Protein AF-A0A1I7KCD4-F1 (afdb_monomer_lite)

Foldseek 3Di:
DDWFWKW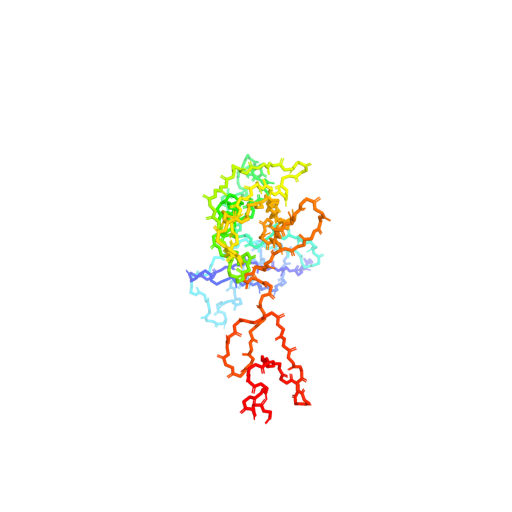WWKAAPVRHIDTDIDIDPDWVRVVVRVCVVCVVVVNNHRIDTDTIGTPPPDDDDLPPDDDDPVCVVDVVSVVVPPPCQLVVPVLVVVLVVQVVQFDQDPQKDFDDKADWDADPVRQKIKIKTWIFGDDPDPDDTDIFIWIWMWGADPPNRHTPAIWTAGPVRDTGTGTLVCFDQAPPPRDTHNAWDQDPVRGTHDPVCVVVVND

Structure (mmCIF, N/CA/C/O backbone):
data_AF-A0A1I7KCD4-F1
#
_entry.id   AF-A0A1I7KCD4-F1
#
loop_
_atom_site.group_PDB
_atom_site.id
_atom_site.type_symbol
_atom_site.label_atom_id
_atom_site.label_alt_id
_atom_site.label_comp_id
_atom_site.label_asym_id
_atom_site.label_entity_id
_atom_site.label_seq_id
_atom_site.pdbx_PDB_ins_code
_atom_site.Cartn_x
_atom_site.Cartn_y
_atom_site.Cartn_z
_atom_site.occupancy
_atom_site.B_iso_or_equiv
_atom_site.auth_seq_id
_atom_site.auth_comp_id
_atom_site.auth_asym_id
_atom_site.auth_atom_id
_atom_site.pdbx_PDB_model_num
ATOM 1 N N . MET A 1 1 ? -35.243 0.624 42.521 1.00 58.00 1 MET A N 1
ATOM 2 C CA . MET A 1 1 ? -33.871 0.580 41.978 1.00 58.00 1 MET A CA 1
ATOM 3 C C . MET A 1 1 ? -33.963 1.054 40.545 1.00 58.00 1 MET A C 1
ATOM 5 O O . MET A 1 1 ? -34.847 0.580 39.845 1.00 58.00 1 MET A O 1
ATOM 9 N N . THR A 1 2 ? -33.171 2.047 40.156 1.00 72.81 2 THR A N 1
ATOM 10 C CA . THR A 1 2 ? -33.192 2.573 38.785 1.00 72.81 2 THR A CA 1
ATOM 11 C C . THR A 1 2 ? -32.463 1.581 37.889 1.00 72.81 2 THR A C 1
ATOM 13 O O . THR A 1 2 ? -31.321 1.236 38.184 1.00 72.81 2 THR A O 1
ATOM 16 N N . THR A 1 3 ? -33.126 1.081 36.851 1.00 77.69 3 THR A N 1
ATOM 17 C CA . THR A 1 3 ? -32.482 0.273 35.816 1.00 77.69 3 THR A CA 1
ATOM 18 C C . THR A 1 3 ? -31.822 1.191 34.793 1.00 77.69 3 THR A C 1
ATOM 20 O O . THR A 1 3 ? -32.311 2.281 34.492 1.00 77.69 3 THR A O 1
ATOM 23 N N . LEU A 1 4 ? -30.674 0.757 34.296 1.00 79.31 4 LEU A N 1
ATOM 24 C CA . LEU A 1 4 ? -29.924 1.368 33.216 1.00 79.31 4 LEU A CA 1
ATOM 25 C C . LEU A 1 4 ? -29.916 0.389 32.048 1.00 79.31 4 LEU A C 1
ATOM 27 O O . LEU A 1 4 ? -29.916 -0.828 32.233 1.00 79.31 4 LEU A O 1
ATOM 31 N N . LYS A 1 5 ? -29.888 0.928 30.837 1.00 83.62 5 LYS A N 1
ATOM 32 C CA . LYS A 1 5 ? -29.610 0.130 29.650 1.00 83.62 5 LYS A CA 1
ATOM 33 C C . LYS A 1 5 ? -28.113 -0.135 29.573 1.00 83.62 5 LYS A C 1
ATOM 35 O O . LYS A 1 5 ? -27.324 0.772 29.828 1.00 83.62 5 LYS A O 1
ATOM 40 N N . PHE A 1 6 ? -27.733 -1.346 29.203 1.00 81.12 6 PHE A N 1
ATOM 41 C CA . PHE A 1 6 ? -26.359 -1.774 28.983 1.00 81.12 6 PHE A CA 1
ATOM 42 C C . PHE A 1 6 ? -26.247 -2.469 27.632 1.00 81.12 6 PHE A C 1
ATOM 44 O O . PHE A 1 6 ? -27.131 -3.229 27.257 1.00 81.12 6 PHE A O 1
ATOM 51 N N . ARG A 1 7 ? -25.133 -2.258 26.936 1.00 79.38 7 ARG A N 1
ATOM 52 C CA . ARG A 1 7 ? -24.675 -3.095 25.833 1.00 79.38 7 ARG A CA 1
ATOM 53 C C . ARG A 1 7 ? -23.659 -4.086 26.385 1.00 79.38 7 ARG A C 1
ATOM 55 O O . ARG A 1 7 ? -22.600 -3.680 26.869 1.00 79.38 7 ARG A O 1
ATOM 62 N N . VAL A 1 8 ? -24.011 -5.364 26.362 1.00 78.44 8 VAL A N 1
ATOM 63 C CA . VAL A 1 8 ? -23.157 -6.462 26.809 1.00 78.44 8 VAL A CA 1
ATOM 64 C C . VAL A 1 8 ? -22.446 -7.052 25.604 1.00 78.44 8 VAL A C 1
ATOM 66 O O . VAL A 1 8 ? -23.098 -7.427 24.636 1.00 78.44 8 VAL A O 1
ATOM 69 N N . LEU A 1 9 ? -21.120 -7.121 25.672 1.00 81.06 9 LEU A N 1
ATOM 70 C CA . LEU A 1 9 ? -20.261 -7.687 24.636 1.00 81.06 9 LEU A CA 1
ATOM 71 C C . LEU A 1 9 ? -19.822 -9.092 25.041 1.00 81.06 9 LEU A C 1
ATOM 73 O O . LEU A 1 9 ? -19.382 -9.296 26.178 1.00 81.06 9 LEU A O 1
ATOM 77 N N . GLY A 1 10 ? -19.888 -10.030 24.104 1.00 72.31 10 GLY A N 1
ATOM 78 C CA . GLY A 1 10 ? -19.415 -11.397 24.294 1.00 72.31 10 GLY A CA 1
ATOM 79 C C . GLY A 1 10 ? -18.999 -12.064 22.986 1.00 72.31 10 GLY A C 1
ATOM 80 O O . GLY A 1 10 ? -19.029 -11.445 21.922 1.00 72.31 10 GLY A O 1
ATOM 81 N N . ALA A 1 11 ? -18.570 -13.320 23.066 1.00 70.50 11 ALA A N 1
ATOM 82 C CA . ALA A 1 11 ? -18.299 -14.160 21.904 1.00 70.50 11 ALA A CA 1
ATOM 83 C C . ALA A 1 11 ? -18.684 -15.614 22.170 1.00 70.50 11 ALA A C 1
ATOM 85 O O . ALA A 1 11 ? -18.537 -16.104 23.286 1.00 70.50 11 ALA A O 1
ATOM 86 N N . HIS A 1 12 ? -19.146 -16.318 21.139 1.00 67.44 12 HIS A N 1
ATOM 87 C CA . HIS A 1 12 ? -19.336 -17.769 21.194 1.00 67.44 12 HIS A CA 1
ATOM 88 C C . HIS A 1 12 ? -17.989 -18.502 21.082 1.00 67.44 12 HIS A C 1
ATOM 90 O O . HIS A 1 12 ? -16.993 -17.934 20.628 1.00 67.44 12 HIS A O 1
ATOM 96 N N . ALA A 1 13 ? -17.955 -19.802 21.388 1.00 62.28 13 ALA A N 1
ATOM 97 C CA . ALA A 1 13 ? -16.732 -20.612 21.296 1.00 62.28 13 ALA A CA 1
ATOM 98 C C . ALA A 1 13 ? -16.081 -20.654 19.897 1.00 62.28 13 ALA A C 1
ATOM 100 O O . ALA A 1 13 ? -14.885 -20.921 19.775 1.00 62.28 13 ALA A O 1
ATOM 101 N N . ASN A 1 14 ? -16.836 -20.368 18.832 1.00 61.19 14 ASN A N 1
ATOM 102 C CA . ASN A 1 14 ? -16.309 -20.230 17.469 1.00 61.19 14 ASN A CA 1
ATOM 103 C C . ASN A 1 14 ? -15.670 -18.853 17.189 1.00 61.19 14 ASN A C 1
ATOM 105 O O . ASN A 1 14 ? -15.260 -18.603 16.058 1.00 61.19 14 ASN A O 1
ATOM 109 N N . ARG A 1 15 ? -15.562 -17.989 18.209 1.00 60.03 15 ARG A N 1
ATOM 110 C CA . ARG A 1 15 ? -15.060 -16.607 18.155 1.00 60.03 15 ARG A CA 1
ATOM 111 C C . ARG A 1 15 ? -15.938 -15.628 17.373 1.00 60.03 15 ARG A C 1
ATOM 113 O O . ARG A 1 15 ? -15.476 -14.541 17.035 1.00 60.03 15 ARG A O 1
ATOM 120 N N . ASN A 1 16 ? -17.201 -15.970 17.123 1.00 60.16 16 ASN A N 1
ATOM 121 C CA . ASN A 1 16 ? -18.169 -14.993 16.636 1.00 60.16 16 ASN A CA 1
ATOM 122 C C . ASN A 1 16 ? -18.553 -14.057 17.782 1.00 60.16 16 ASN A C 1
ATOM 124 O O . ASN A 1 16 ? -19.102 -14.507 18.790 1.00 60.16 16 ASN A O 1
ATOM 128 N N . PHE A 1 17 ? -18.258 -12.770 17.613 1.00 69.00 17 PHE A N 1
ATOM 129 C CA . PHE A 1 17 ? -18.622 -11.724 18.563 1.00 69.00 17 PHE A CA 1
ATOM 130 C C . PHE A 1 17 ? -20.102 -11.368 18.450 1.00 69.00 17 PHE A C 1
ATOM 132 O O . PHE A 1 17 ? -20.671 -11.379 17.358 1.00 69.00 17 PHE A O 1
ATOM 139 N N . PHE A 1 18 ? -20.697 -11.003 19.581 1.00 67.12 18 PHE A N 1
ATOM 140 C CA . PHE A 1 18 ? -22.056 -10.488 19.660 1.00 67.12 18 PHE A CA 1
ATOM 141 C C . PHE A 1 18 ? -22.130 -9.303 20.624 1.00 67.12 18 PHE A C 1
ATOM 143 O O . PHE A 1 18 ? -21.341 -9.185 21.570 1.00 67.12 18 PHE A O 1
ATOM 150 N N . ASP A 1 19 ? -23.126 -8.449 20.407 1.00 79.88 19 ASP A N 1
ATOM 151 C CA . ASP A 1 19 ? -23.553 -7.443 21.366 1.00 79.88 19 ASP A CA 1
ATOM 152 C C . ASP A 1 19 ? -25.056 -7.554 21.644 1.00 79.88 19 ASP A C 1
ATOM 154 O O . ASP A 1 19 ? -25.863 -7.742 20.738 1.00 79.88 19 ASP A O 1
ATOM 158 N N . ILE A 1 20 ? -25.435 -7.470 22.921 1.00 79.38 20 ILE A N 1
ATOM 159 C CA . ILE A 1 20 ? -26.831 -7.577 23.365 1.00 79.38 20 ILE A CA 1
ATOM 160 C C . ILE A 1 20 ? -27.155 -6.371 24.237 1.00 79.38 20 ILE A C 1
ATOM 162 O O . ILE A 1 20 ? -26.466 -6.096 25.221 1.00 79.38 20 ILE A O 1
ATOM 166 N N . GLU A 1 21 ? -28.219 -5.647 23.893 1.00 85.19 21 GLU A N 1
ATOM 167 C CA . GLU A 1 21 ? -28.757 -4.600 24.760 1.00 85.19 21 GLU A CA 1
ATOM 168 C C . GLU A 1 21 ? -29.673 -5.217 25.826 1.00 85.19 21 GLU A C 1
ATOM 170 O O . GLU A 1 21 ? -30.627 -5.923 25.506 1.00 85.19 21 GLU A O 1
ATOM 175 N N . VAL A 1 22 ? -29.397 -4.931 27.099 1.00 82.56 22 VAL A N 1
ATOM 176 C CA . VAL A 1 22 ? -30.172 -5.412 28.251 1.00 82.56 22 VAL A CA 1
ATOM 177 C C . VAL A 1 22 ? -30.418 -4.290 29.253 1.00 82.56 22 VAL A C 1
ATOM 179 O O . VAL A 1 22 ? -29.630 -3.353 29.368 1.00 82.56 22 VAL A O 1
ATOM 182 N N . GLU A 1 23 ? -31.498 -4.388 30.020 1.00 89.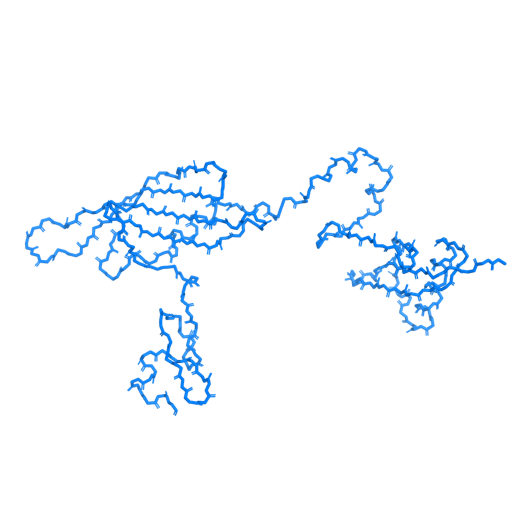19 23 GLU A N 1
ATOM 183 C CA . GLU A 1 23 ? -31.759 -3.488 31.145 1.00 89.19 23 GLU A CA 1
ATOM 184 C C . GLU A 1 23 ? -31.349 -4.149 32.460 1.00 89.19 23 GLU A C 1
ATOM 186 O O . GLU A 1 23 ? -31.784 -5.255 32.778 1.00 89.19 23 GLU A O 1
ATOM 191 N N . ALA A 1 24 ? -30.514 -3.469 33.244 1.00 82.44 24 ALA A N 1
ATOM 192 C CA . ALA A 1 24 ? -30.007 -3.981 34.511 1.00 82.44 24 ALA A CA 1
ATOM 193 C C . ALA A 1 24 ? -29.722 -2.852 35.506 1.00 82.44 24 ALA A C 1
ATOM 195 O O . ALA A 1 24 ? -29.645 -1.681 35.147 1.00 82.44 24 ALA A O 1
ATOM 196 N N . THR A 1 25 ? -29.569 -3.178 36.786 1.00 79.88 25 THR A N 1
ATOM 197 C CA . THR A 1 25 ? -29.239 -2.189 37.829 1.00 79.88 25 THR A CA 1
ATOM 198 C C . THR A 1 25 ? -27.768 -1.781 37.830 1.00 79.88 25 THR A C 1
ATOM 200 O O . THR A 1 25 ? -27.427 -0.700 38.302 1.00 79.88 25 THR A O 1
ATOM 203 N N . ASP A 1 26 ? -26.902 -2.645 37.308 1.00 76.44 26 ASP A N 1
ATOM 204 C CA . ASP A 1 26 ? -25.448 -2.522 37.296 1.00 76.44 26 ASP A CA 1
ATOM 205 C C . ASP A 1 26 ? -24.859 -3.482 36.243 1.00 76.44 26 ASP A C 1
ATOM 207 O O . ASP A 1 26 ? -25.562 -4.347 35.714 1.00 76.44 26 ASP A O 1
ATOM 211 N N . GLY A 1 27 ? -23.565 -3.340 35.940 1.00 68.75 27 GLY A N 1
ATOM 212 C CA . GLY A 1 27 ? -22.904 -4.130 34.897 1.00 68.75 27 GLY A CA 1
ATOM 213 C C . GLY A 1 27 ? -22.831 -5.635 35.187 1.00 68.75 27 GLY A C 1
ATOM 214 O O . GLY A 1 27 ? -22.908 -6.432 34.257 1.00 68.75 27 GLY A O 1
ATOM 215 N N . MET A 1 28 ? -22.754 -6.051 36.457 1.00 71.31 28 MET A N 1
ATOM 216 C CA . MET A 1 28 ? -22.755 -7.479 36.807 1.00 71.31 28 MET A CA 1
ATOM 217 C C . MET A 1 28 ? -24.131 -8.099 36.575 1.00 71.31 28 MET A C 1
ATOM 219 O O . MET A 1 28 ? -24.247 -9.184 36.005 1.00 71.31 28 MET A O 1
ATOM 223 N N . SER A 1 29 ? -25.181 -7.375 36.954 1.00 75.19 29 SER A N 1
ATOM 224 C CA . SER A 1 29 ? -26.565 -7.748 36.669 1.00 75.19 29 SER A CA 1
ATOM 225 C C . SER A 1 29 ? -26.853 -7.777 35.160 1.00 75.19 29 SER A C 1
ATOM 227 O O . SER A 1 29 ? -27.634 -8.612 34.705 1.00 75.19 29 SER A O 1
ATOM 229 N N . ALA A 1 30 ? -26.190 -6.926 34.366 1.00 78.25 30 ALA A N 1
ATOM 230 C CA . ALA A 1 30 ? -26.308 -6.922 32.907 1.00 78.25 30 ALA A CA 1
ATOM 231 C C . ALA A 1 30 ? -25.759 -8.207 32.266 1.00 78.25 30 ALA A C 1
ATOM 233 O O . ALA A 1 30 ? -26.408 -8.758 31.382 1.00 78.25 30 ALA A O 1
ATOM 234 N N . PHE A 1 31 ? -24.631 -8.746 32.744 1.00 72.50 31 PHE A N 1
ATOM 235 C CA . PHE A 1 31 ? -24.132 -10.044 32.267 1.00 72.50 31 PHE A CA 1
ATOM 236 C C . PHE A 1 31 ? -25.128 -11.176 32.524 1.00 72.50 31 PHE A C 1
ATOM 238 O O . PHE A 1 31 ? -25.388 -11.987 31.639 1.00 72.50 31 PHE A O 1
ATOM 245 N N . GLY A 1 32 ? -25.735 -11.200 33.714 1.00 73.44 32 GLY A N 1
ATOM 246 C CA . GLY A 1 32 ? -26.775 -12.176 34.040 1.00 73.44 32 GLY A CA 1
ATOM 247 C C . GLY A 1 32 ? -28.004 -12.057 33.132 1.00 73.44 32 GLY A C 1
ATOM 248 O O . GLY A 1 32 ? -28.541 -13.071 32.689 1.00 73.44 32 GLY A O 1
ATOM 249 N N . ALA A 1 33 ? -28.422 -10.828 32.814 1.00 80.00 33 ALA A N 1
ATOM 250 C CA . ALA A 1 33 ? -29.521 -10.577 31.883 1.00 80.00 33 ALA A CA 1
ATOM 251 C C . ALA A 1 33 ? -29.177 -11.014 30.447 1.00 80.00 33 ALA A C 1
ATOM 253 O O . ALA A 1 33 ? -30.003 -11.638 29.790 1.00 80.00 33 ALA A O 1
ATOM 254 N N . ALA A 1 34 ? -27.956 -10.757 29.974 1.00 79.88 34 ALA A N 1
ATOM 255 C CA . ALA A 1 34 ? -27.514 -11.176 28.643 1.00 79.88 34 ALA A CA 1
ATOM 256 C C . ALA A 1 34 ? -27.389 -12.704 28.514 1.00 79.88 34 ALA A C 1
ATOM 258 O O . ALA A 1 34 ? -27.805 -13.270 27.506 1.00 79.88 34 ALA A O 1
ATOM 259 N N . ALA A 1 35 ? -26.901 -13.386 29.554 1.00 75.12 35 ALA A N 1
ATOM 260 C CA . ALA A 1 35 ? -26.884 -14.848 29.606 1.00 75.12 35 ALA A CA 1
ATOM 261 C C . ALA A 1 35 ? -28.293 -15.447 29.533 1.00 75.12 35 ALA A C 1
ATOM 263 O O . ALA A 1 35 ? -28.511 -16.450 28.857 1.00 75.12 35 ALA A O 1
ATOM 264 N N . LEU A 1 36 ? -29.272 -14.808 30.181 1.00 78.38 36 LEU A N 1
ATOM 265 C CA . LEU A 1 36 ? -30.666 -15.232 30.090 1.00 78.38 36 LEU A CA 1
ATOM 266 C C . LEU A 1 36 ? -31.198 -15.130 28.653 1.00 78.38 36 LEU A C 1
ATOM 268 O O . LEU A 1 36 ? -31.827 -16.076 28.189 1.00 78.38 36 LEU A O 1
ATOM 272 N N . VAL A 1 37 ? -30.895 -14.031 27.953 1.00 79.56 37 VAL A N 1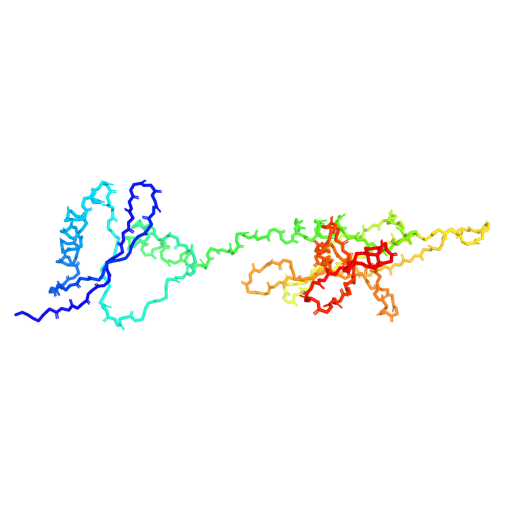
ATOM 273 C CA . VAL A 1 37 ? -31.295 -13.812 26.552 1.00 79.56 37 VAL A CA 1
ATOM 274 C C . VAL A 1 37 ? -30.697 -14.876 25.625 1.00 79.56 37 VAL A C 1
ATOM 276 O O . VAL A 1 37 ? -31.427 -15.467 24.834 1.00 79.56 37 VAL A O 1
ATOM 279 N N . LEU A 1 38 ? -29.401 -15.185 25.752 1.00 74.38 38 LEU A N 1
ATOM 280 C CA . LEU A 1 38 ? -28.758 -16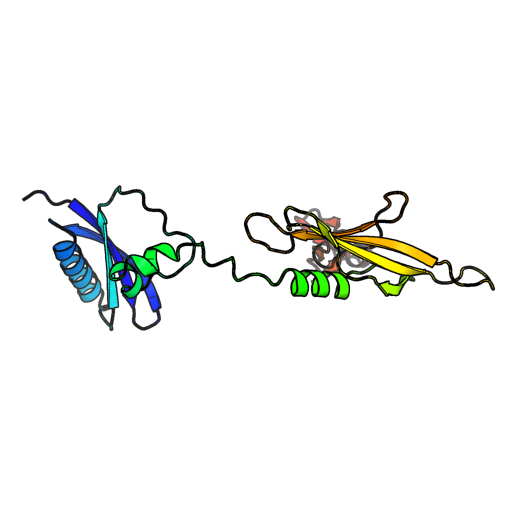.234 24.941 1.00 74.38 38 LEU A CA 1
ATOM 281 C C . LEU A 1 38 ? -29.330 -17.623 25.220 1.00 74.38 38 LEU A C 1
ATOM 283 O O . LEU A 1 38 ? -29.531 -18.415 24.300 1.00 74.38 38 LEU A O 1
ATOM 287 N N . ARG A 1 39 ? -29.638 -17.916 26.484 1.00 71.69 39 ARG A N 1
ATOM 288 C CA . ARG A 1 39 ? -30.277 -19.175 26.866 1.00 71.69 39 ARG A CA 1
ATOM 289 C C . ARG A 1 39 ? -31.684 -19.308 26.292 1.00 71.69 39 ARG A C 1
ATOM 291 O O . ARG A 1 39 ? -32.070 -20.398 25.887 1.00 71.69 39 ARG A O 1
ATOM 298 N N . GLU A 1 40 ? -32.455 -18.224 26.260 1.00 75.69 40 GLU A N 1
ATOM 299 C CA . GLU A 1 40 ? -33.786 -18.199 25.637 1.00 75.69 40 GLU A CA 1
ATOM 300 C C . GLU A 1 40 ? -33.725 -18.357 24.111 1.00 75.69 40 GLU A C 1
ATOM 302 O O . GLU A 1 40 ? -34.664 -18.890 23.520 1.00 75.69 40 GLU A O 1
ATOM 307 N N . ALA A 1 41 ? -32.614 -17.951 23.490 1.00 73.56 41 ALA A N 1
ATOM 308 C CA . ALA A 1 41 ? -32.347 -18.121 22.065 1.00 73.56 41 ALA A CA 1
ATOM 309 C C . ALA A 1 41 ? -31.765 -19.504 21.685 1.00 73.56 41 ALA A C 1
ATOM 311 O O . ALA A 1 41 ? -31.604 -19.773 20.499 1.00 73.56 41 ALA A O 1
ATOM 312 N N . ASP A 1 42 ? -31.482 -20.387 22.656 1.00 68.94 42 ASP A N 1
ATOM 313 C CA . ASP A 1 42 ? -30.745 -21.656 22.456 1.00 68.94 42 ASP A CA 1
ATOM 314 C C . ASP A 1 42 ? -29.320 -21.438 21.882 1.00 68.94 42 ASP A C 1
ATOM 316 O O . ASP A 1 42 ? -28.763 -22.262 21.161 1.00 68.94 42 ASP A O 1
ATOM 320 N N . GLU A 1 43 ? -28.701 -20.298 22.213 1.00 64.00 43 GLU A N 1
ATOM 321 C CA . GLU A 1 43 ? -27.365 -19.890 21.740 1.00 64.00 43 GLU A CA 1
ATOM 322 C C . GLU A 1 43 ? -26.298 -19.914 22.858 1.00 64.00 43 GLU A C 1
ATOM 324 O O . GLU A 1 43 ? -25.173 -19.443 22.682 1.00 64.00 43 GLU A O 1
ATOM 329 N N . ASP A 1 44 ? -26.620 -20.520 24.008 1.00 57.69 44 ASP A N 1
ATOM 330 C CA . ASP A 1 44 ? -25.799 -20.594 25.239 1.00 57.69 44 ASP A CA 1
ATOM 331 C C . ASP A 1 44 ? -24.568 -21.526 25.120 1.00 57.69 44 ASP A C 1
ATOM 333 O O . ASP A 1 44 ? -23.873 -21.830 26.091 1.00 57.69 44 ASP A O 1
ATOM 337 N N . GLY A 1 45 ? -24.286 -22.028 23.915 1.00 53.41 45 GLY A N 1
ATOM 338 C CA . GLY A 1 45 ? -23.177 -22.934 23.632 1.00 53.41 45 GLY A CA 1
ATOM 339 C C . GLY A 1 45 ? -21.818 -22.248 23.782 1.00 53.41 45 GLY A C 1
ATOM 340 O O . GLY A 1 45 ? -21.220 -21.836 22.790 1.00 53.41 45 GLY A O 1
ATOM 341 N N . ALA A 1 46 ? -21.320 -22.165 25.019 1.00 62.62 46 ALA A N 1
ATOM 342 C CA . ALA A 1 46 ? -19.997 -21.654 25.384 1.00 62.62 46 ALA A CA 1
ATOM 343 C C . ALA A 1 46 ? -19.757 -20.175 25.020 1.00 62.62 46 ALA A C 1
ATOM 345 O O . ALA A 1 46 ? -18.688 -19.811 24.530 1.00 62.62 46 ALA A O 1
ATOM 346 N N . ALA A 1 47 ? -20.761 -19.330 25.265 1.00 65.44 47 ALA A N 1
ATOM 347 C CA . ALA A 1 47 ? -20.606 -17.885 25.175 1.00 65.44 47 ALA A CA 1
ATOM 348 C C . ALA A 1 47 ? -19.788 -17.337 26.360 1.00 65.44 47 ALA A C 1
ATOM 350 O O . ALA A 1 47 ? -20.083 -17.613 27.523 1.00 65.44 47 ALA A O 1
ATOM 351 N N . GLU A 1 48 ? -18.768 -16.539 26.060 1.00 70.19 48 GLU A N 1
ATOM 352 C CA . GLU A 1 48 ? -17.969 -15.794 27.030 1.00 70.19 48 GLU A CA 1
ATOM 353 C C . GLU A 1 48 ? -18.363 -14.314 26.985 1.00 70.19 48 GLU A C 1
ATOM 355 O O . GLU A 1 48 ? -18.519 -13.740 25.908 1.00 70.19 48 GLU A O 1
ATOM 360 N N . PHE A 1 49 ? -18.525 -13.682 28.150 1.00 73.88 49 PHE A N 1
ATOM 361 C CA . PHE A 1 49 ? -18.876 -12.264 28.260 1.00 73.88 49 PHE A CA 1
ATOM 362 C C . PHE A 1 49 ? -17.665 -11.428 28.681 1.00 73.88 49 PHE A C 1
ATOM 364 O O . PHE A 1 49 ? -16.939 -11.801 29.601 1.00 73.88 49 PHE A O 1
ATOM 371 N N . PHE A 1 50 ? -17.480 -10.269 28.047 1.00 69.56 50 PHE A N 1
ATOM 372 C CA . PHE A 1 50 ? -16.282 -9.439 28.216 1.00 69.56 50 PHE A CA 1
ATOM 373 C C . PHE A 1 50 ? -16.558 -8.098 28.893 1.00 69.56 50 PHE A C 1
ATOM 375 O O . PHE A 1 50 ? -15.781 -7.661 29.739 1.00 69.56 50 PHE A O 1
ATOM 382 N N . ALA A 1 51 ? -17.651 -7.425 28.526 1.00 75.44 51 ALA A N 1
ATOM 383 C CA . ALA A 1 51 ? -17.950 -6.085 29.023 1.00 75.44 51 ALA A CA 1
ATOM 384 C C . ALA A 1 51 ? -19.455 -5.821 29.099 1.00 75.44 51 ALA A C 1
ATOM 386 O O . ALA A 1 51 ? -20.215 -6.304 28.266 1.00 75.44 51 ALA A O 1
ATOM 387 N N . ALA A 1 52 ? -19.861 -5.002 30.068 1.00 76.25 52 ALA A N 1
ATOM 388 C CA . ALA A 1 52 ? -21.201 -4.438 30.169 1.00 76.25 52 ALA A CA 1
ATOM 389 C C . ALA A 1 52 ? -21.085 -2.911 30.216 1.00 76.25 52 ALA A C 1
ATOM 391 O O . ALA A 1 52 ? -20.604 -2.341 31.196 1.00 76.25 52 ALA A O 1
ATOM 392 N N . ILE A 1 53 ? -21.498 -2.250 29.137 1.00 76.12 53 ILE A N 1
ATOM 393 C CA . ILE A 1 53 ? -21.269 -0.820 28.918 1.00 76.12 53 ILE A CA 1
ATOM 394 C C . ILE A 1 53 ? -22.607 -0.084 28.988 1.00 76.12 53 ILE A C 1
ATOM 396 O O . ILE A 1 53 ? -23.517 -0.467 28.258 1.00 76.12 53 ILE A O 1
ATOM 400 N N . PRO A 1 54 ? -22.775 0.961 29.816 1.00 76.06 54 PRO A N 1
ATOM 401 C CA . PRO A 1 54 ? -24.021 1.721 29.851 1.00 76.06 54 PRO A CA 1
ATOM 402 C C . PRO A 1 54 ? -24.403 2.252 28.461 1.00 76.06 54 PRO A C 1
ATOM 404 O O . PRO A 1 54 ? -23.582 2.815 27.736 1.00 76.06 54 PRO A O 1
ATOM 407 N N . ALA A 1 55 ? -25.661 2.079 28.071 1.00 64.56 55 ALA A N 1
ATOM 408 C CA . ALA A 1 55 ? -26.153 2.548 26.787 1.00 64.56 55 ALA A CA 1
ATOM 409 C C . ALA A 1 55 ? -26.104 4.081 26.744 1.00 64.56 55 ALA A C 1
ATOM 411 O O . ALA A 1 55 ? -26.579 4.763 27.654 1.00 64.56 55 ALA A O 1
ATOM 412 N N . GLY A 1 56 ? -25.502 4.621 25.685 1.00 53.62 56 GLY A N 1
ATOM 413 C CA . GLY A 1 56 ? -25.221 6.052 25.553 1.00 53.62 56 GLY A CA 1
ATOM 414 C C . GLY A 1 56 ? -23.810 6.460 25.983 1.00 53.62 56 GLY A C 1
ATOM 415 O O . GLY A 1 56 ? -23.406 7.588 25.706 1.00 53.62 56 GLY A O 1
ATOM 416 N N . THR A 1 57 ? -23.020 5.563 26.584 1.00 57.59 57 THR A N 1
ATOM 417 C CA . THR A 1 57 ? -21.572 5.770 26.685 1.00 57.59 57 THR A CA 1
ATOM 418 C C . THR A 1 57 ? -20.967 5.669 25.286 1.00 57.59 57 THR A C 1
ATOM 420 O O . THR A 1 57 ? -20.984 4.604 24.673 1.00 57.59 57 THR A O 1
ATOM 423 N N . GLN A 1 58 ? -20.433 6.780 24.772 1.00 46.38 58 GLN A N 1
ATOM 424 C CA . GLN A 1 58 ? -19.555 6.741 23.607 1.00 46.38 58 GLN A CA 1
ATOM 425 C C . GLN A 1 58 ? -18.242 6.095 24.038 1.00 46.38 58 GLN A C 1
ATOM 427 O O . GLN A 1 58 ? -17.499 6.654 24.841 1.00 46.38 58 GLN A O 1
ATOM 432 N N . TYR A 1 59 ? -17.983 4.900 23.527 1.00 46.31 59 TYR A N 1
ATOM 433 C CA . TYR A 1 59 ? -16.686 4.256 23.611 1.00 46.31 59 TYR A CA 1
ATOM 434 C C . TYR A 1 59 ? -16.218 3.994 22.186 1.00 46.31 59 TYR A C 1
ATOM 436 O O . TYR A 1 59 ? -16.990 3.547 21.339 1.00 46.31 59 TYR A O 1
ATOM 444 N N . THR A 1 60 ? -14.955 4.293 21.92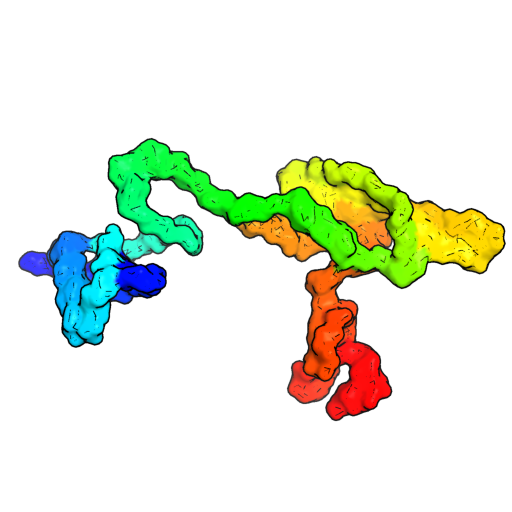7 1.00 39.03 60 THR A N 1
ATOM 445 C CA . THR A 1 60 ? -14.283 3.884 20.700 1.00 39.03 60 THR A CA 1
ATOM 446 C C . THR A 1 60 ? -13.417 2.706 21.098 1.00 39.03 60 THR A C 1
ATOM 448 O O . THR A 1 60 ? -12.490 2.872 21.893 1.00 39.03 60 THR A O 1
ATOM 451 N N . LEU A 1 61 ? -13.741 1.507 20.611 1.00 43.53 61 LEU A N 1
ATOM 452 C CA . LEU A 1 61 ? -12.760 0.426 20.640 1.00 43.53 61 LEU A CA 1
ATOM 453 C C . LEU A 1 61 ? -11.563 0.915 19.810 1.00 43.53 61 LEU A C 1
ATOM 455 O O . LEU A 1 61 ? -11.781 1.425 18.708 1.00 43.53 61 LEU A O 1
ATOM 459 N N . PRO A 1 62 ? -10.330 0.876 20.335 1.00 36.75 62 PRO A N 1
ATOM 460 C CA . PRO A 1 62 ? -9.165 1.315 19.585 1.00 36.75 62 PRO A CA 1
ATOM 461 C C . PRO A 1 62 ? -8.914 0.331 18.430 1.00 36.75 62 PRO A C 1
ATOM 463 O O . PRO A 1 62 ? -8.200 -0.653 18.588 1.00 36.75 62 PRO A O 1
ATOM 466 N N . GLY A 1 63 ? -9.538 0.590 17.279 1.00 33.12 63 GLY A N 1
ATOM 467 C CA . GLY A 1 63 ? -9.407 -0.203 16.054 1.00 33.12 63 GLY A CA 1
ATOM 468 C C . GLY A 1 63 ? -10.054 -1.593 16.105 1.00 33.12 63 GLY A C 1
ATOM 469 O O . GLY A 1 63 ? -10.590 -2.016 17.128 1.00 33.12 63 GLY A O 1
ATOM 470 N N . ASP A 1 64 ? -9.975 -2.303 14.974 1.00 33.88 64 ASP A N 1
ATOM 471 C CA . ASP A 1 64 ? -10.449 -3.677 14.707 1.00 33.88 64 ASP A CA 1
ATOM 472 C C . ASP A 1 64 ? -9.796 -4.781 15.578 1.00 33.88 64 ASP A C 1
ATOM 474 O O . ASP A 1 64 ? -9.672 -5.936 15.169 1.00 33.88 64 ASP A O 1
ATOM 478 N N . CYS A 1 65 ? -9.326 -4.457 16.783 1.00 32.12 65 CYS A N 1
ATOM 479 C CA . CYS A 1 65 ? -8.559 -5.364 17.627 1.00 32.12 65 CYS A CA 1
ATOM 480 C C . CYS A 1 65 ? -9.382 -5.922 18.791 1.00 32.12 65 CYS A C 1
ATOM 482 O O . CYS A 1 65 ? -9.996 -5.202 19.578 1.00 32.12 65 CYS A O 1
ATOM 484 N N . VAL A 1 66 ? -9.343 -7.249 18.913 1.00 35.38 66 VAL A N 1
ATOM 485 C CA . VAL A 1 66 ? -9.942 -8.026 20.000 1.00 35.38 66 VAL A CA 1
ATOM 486 C C . VAL A 1 66 ? -9.196 -7.737 21.305 1.00 35.38 66 VAL A C 1
ATOM 488 O O . VAL A 1 66 ? -8.025 -8.084 21.445 1.00 35.38 66 VAL A O 1
ATOM 491 N N . VAL A 1 67 ? -9.875 -7.130 22.278 1.00 36.09 67 VAL A N 1
ATOM 492 C CA . VAL A 1 67 ? -9.367 -6.976 23.651 1.00 36.09 67 VAL A CA 1
ATOM 493 C C . VAL A 1 67 ? -9.593 -8.285 24.412 1.00 36.09 67 VAL A C 1
ATOM 495 O O . VAL A 1 67 ? -10.728 -8.748 24.509 1.00 36.09 67 VAL A O 1
ATOM 498 N N . THR A 1 68 ? -8.538 -8.883 24.974 1.00 38.09 68 THR A N 1
ATOM 499 C CA . THR A 1 68 ? -8.658 -10.015 25.909 1.00 38.09 68 THR A CA 1
ATOM 500 C C . THR A 1 68 ? -8.675 -9.515 27.359 1.00 38.09 68 THR A C 1
ATOM 502 O O . THR A 1 68 ? -8.079 -8.495 27.699 1.00 38.09 68 THR A O 1
ATOM 505 N N . LEU A 1 69 ? -9.372 -10.230 28.249 1.00 39.44 69 LEU A N 1
ATOM 506 C CA . LEU A 1 69 ? -9.533 -9.867 29.671 1.00 39.44 69 LEU A CA 1
ATOM 507 C C . LEU A 1 69 ? -8.202 -9.685 30.430 1.00 39.44 69 LEU A C 1
ATOM 509 O O . LEU A 1 69 ? -8.152 -8.940 31.408 1.00 39.44 69 LEU A O 1
ATOM 513 N N . GLU A 1 70 ? -7.113 -10.302 29.964 1.00 40.03 70 GLU A N 1
ATOM 514 C CA . GLU A 1 70 ? -5.774 -10.174 30.558 1.00 40.03 70 GLU A CA 1
ATOM 515 C C . GLU A 1 70 ? -5.244 -8.726 30.533 1.00 40.03 70 GLU A C 1
ATOM 517 O O . GLU A 1 70 ? -4.504 -8.319 31.433 1.00 40.03 70 GLU A O 1
ATOM 522 N N . SER A 1 71 ? -5.679 -7.914 29.561 1.00 39.91 71 SER A N 1
ATOM 523 C CA . SER A 1 71 ? -5.251 -6.521 29.370 1.00 39.91 71 SER A CA 1
ATOM 524 C C . SER A 1 71 ? -5.795 -5.548 30.428 1.00 39.91 71 SER A C 1
ATOM 526 O O . SER A 1 71 ? -5.224 -4.479 30.631 1.00 39.91 71 SER A O 1
ATOM 528 N N . LEU A 1 72 ? -6.886 -5.898 31.121 1.00 38.66 72 LEU A N 1
ATOM 529 C CA . LEU A 1 72 ? -7.557 -5.018 32.091 1.00 38.66 72 LEU A CA 1
ATOM 530 C C . LEU A 1 72 ? -7.003 -5.158 33.516 1.00 38.66 72 LEU A C 1
ATOM 532 O O . LEU A 1 72 ? -7.095 -4.231 34.320 1.00 38.66 72 LEU A O 1
ATOM 536 N N . THR A 1 73 ? -6.401 -6.301 33.838 1.00 43.09 73 THR A N 1
ATOM 537 C CA . THR A 1 73 ? -5.877 -6.611 35.179 1.00 43.09 73 THR A CA 1
ATOM 538 C C . THR A 1 73 ? -4.420 -6.198 35.404 1.00 43.09 73 THR A C 1
ATOM 540 O O . THR A 1 73 ? -3.948 -6.232 36.540 1.00 43.09 73 THR A O 1
ATOM 543 N N . ALA A 1 74 ? -3.707 -5.768 34.359 1.00 39.59 74 ALA A N 1
ATOM 544 C CA . ALA A 1 74 ? -2.318 -5.324 34.438 1.00 39.59 74 ALA A CA 1
ATOM 545 C C . ALA A 1 74 ? -2.155 -3.934 33.789 1.00 39.59 74 ALA A C 1
ATOM 547 O O . ALA A 1 74 ? -1.958 -3.841 32.580 1.00 39.59 74 ALA A O 1
ATOM 548 N N . PRO A 1 75 ? -2.171 -2.828 34.559 1.00 41.50 75 PRO A N 1
ATOM 549 C CA . PRO A 1 75 ? -2.058 -1.474 34.002 1.00 41.50 75 PRO A CA 1
ATOM 550 C C . PRO A 1 75 ? -0.714 -1.199 33.299 1.00 41.50 75 PRO A C 1
ATOM 552 O O . PRO A 1 75 ? -0.621 -0.269 32.505 1.00 41.50 75 PRO A O 1
ATOM 555 N N . ALA A 1 76 ? 0.311 -2.026 33.531 1.00 42.31 76 ALA A N 1
ATOM 556 C CA . ALA A 1 76 ? 1.561 -1.997 32.766 1.00 42.31 76 ALA A CA 1
ATOM 557 C C . ALA A 1 76 ? 1.411 -2.550 31.331 1.00 42.31 76 ALA A C 1
ATOM 559 O O . ALA A 1 76 ? 2.190 -2.179 30.461 1.00 42.31 76 ALA A O 1
ATOM 560 N N . LEU A 1 77 ? 0.396 -3.386 31.067 1.00 40.72 77 LEU A N 1
ATOM 561 C CA . LEU A 1 77 ? -0.001 -3.815 29.718 1.00 40.72 77 LEU A CA 1
ATOM 562 C C . LEU A 1 77 ? -0.985 -2.825 29.069 1.00 40.72 77 LEU A C 1
ATOM 564 O O . LEU A 1 77 ? -1.065 -2.750 27.854 1.00 40.72 77 LEU A O 1
ATOM 568 N N . ALA A 1 78 ? -1.681 -1.992 29.850 1.00 38.59 78 ALA A N 1
ATOM 569 C CA . ALA A 1 78 ? -2.467 -0.875 29.309 1.00 38.59 78 ALA A CA 1
ATOM 570 C C . ALA A 1 78 ? -1.583 0.267 28.760 1.00 38.59 78 ALA A C 1
ATOM 572 O O . ALA A 1 78 ? -2.045 1.094 27.979 1.00 38.59 78 ALA A O 1
ATOM 573 N N . GLN A 1 79 ? -0.303 0.316 29.153 1.00 38.28 79 GLN A N 1
ATOM 574 C CA . GLN A 1 79 ? 0.694 1.234 28.590 1.00 38.28 79 GLN A CA 1
ATOM 575 C C . GLN A 1 79 ? 1.335 0.720 27.296 1.00 38.28 79 GLN A C 1
ATOM 577 O O . GLN A 1 79 ? 2.067 1.474 26.665 1.00 38.28 79 GLN A O 1
ATOM 582 N N . SER A 1 80 ? 1.041 -0.515 26.866 1.00 38.09 80 SER A N 1
ATOM 583 C CA . SER A 1 80 ? 1.424 -0.994 25.533 1.00 38.09 80 SER A CA 1
ATOM 584 C C . SER A 1 80 ? 0.376 -0.678 24.465 1.00 38.09 80 SER A C 1
ATOM 586 O O . SER A 1 80 ? 0.479 -1.193 23.359 1.00 38.09 80 SER A O 1
ATOM 588 N N . CYS A 1 81 ? -0.603 0.182 24.772 1.00 36.47 81 CYS A N 1
ATOM 589 C CA . CYS A 1 81 ? -1.471 0.837 23.794 1.00 36.47 81 CYS A CA 1
ATOM 590 C C . CYS A 1 81 ? -0.701 1.905 22.990 1.00 36.47 81 CYS A C 1
ATOM 592 O O . CYS A 1 81 ? -1.154 3.038 22.843 1.00 36.47 81 CYS A O 1
ATOM 594 N N . GLU A 1 82 ? 0.456 1.550 22.437 1.00 37.25 82 GLU A N 1
ATOM 595 C CA . GLU A 1 82 ? 0.647 1.888 21.035 1.00 37.25 82 GLU A CA 1
ATOM 596 C C . GLU A 1 82 ? -0.455 1.118 20.303 1.00 37.25 82 GLU A C 1
ATOM 598 O O . GLU A 1 82 ? -0.714 -0.046 20.624 1.00 37.25 82 GLU A O 1
ATOM 603 N N . ALA A 1 83 ? -1.173 1.770 19.384 1.00 35.88 83 ALA A N 1
ATOM 604 C CA . ALA A 1 83 ? -1.991 1.030 18.427 1.00 35.88 83 ALA A CA 1
ATOM 605 C C . ALA A 1 83 ? -1.168 -0.188 17.976 1.00 35.88 83 ALA A C 1
ATOM 607 O O . ALA A 1 83 ? 0.036 0.001 17.757 1.00 35.88 83 ALA A O 1
ATOM 608 N N . PRO A 1 84 ? -1.721 -1.415 17.877 1.00 35.22 84 PRO A N 1
ATOM 609 C CA . PRO A 1 84 ? -0.973 -2.461 17.202 1.00 35.22 84 PRO A CA 1
ATOM 610 C C . PRO A 1 84 ? -0.587 -1.842 15.870 1.00 35.22 84 PRO A C 1
ATOM 612 O O . PRO A 1 84 ? -1.469 -1.404 15.129 1.00 35.22 84 PRO A O 1
ATOM 615 N N . ALA A 1 85 ? 0.717 -1.646 15.662 1.00 38.12 85 ALA A N 1
ATOM 616 C CA . ALA A 1 85 ? 1.205 -1.009 14.460 1.00 38.12 85 ALA A CA 1
ATOM 617 C C . ALA A 1 85 ? 0.533 -1.761 13.319 1.00 38.12 85 ALA A C 1
ATOM 619 O O . ALA A 1 85 ? 0.685 -2.986 13.272 1.00 38.12 85 ALA A O 1
ATOM 620 N N . ALA A 1 86 ? -0.289 -1.060 12.523 1.00 39.34 86 ALA A N 1
ATOM 621 C CA . ALA A 1 86 ? -1.029 -1.630 11.401 1.00 39.34 86 ALA A CA 1
ATOM 622 C C . ALA A 1 86 ? -0.105 -2.637 10.728 1.00 39.34 86 ALA A C 1
ATOM 624 O O . ALA A 1 86 ? 0.977 -2.209 10.332 1.00 39.34 86 ALA A O 1
ATOM 625 N N . PRO A 1 87 ? -0.451 -3.939 10.777 1.00 37.25 87 PRO A N 1
ATOM 626 C CA . PRO A 1 87 ? 0.479 -5.057 10.982 1.00 37.25 87 PRO A CA 1
ATOM 627 C C . PRO A 1 87 ? 1.813 -4.746 10.338 1.00 37.25 87 PRO A C 1
ATOM 629 O O . PRO A 1 87 ? 1.853 -5.000 9.145 1.00 37.25 87 PRO A O 1
ATOM 632 N N . THR A 1 88 ? 2.781 -4.125 11.063 1.00 46.62 88 THR A N 1
ATOM 633 C CA . THR A 1 88 ? 3.803 -3.212 10.466 1.00 46.62 88 THR A CA 1
ATOM 634 C C . THR A 1 88 ? 4.029 -3.616 9.037 1.00 46.62 88 THR A C 1
ATOM 636 O O . THR A 1 88 ? 4.755 -4.588 8.809 1.00 46.62 88 THR A O 1
ATOM 639 N N . LEU A 1 89 ? 3.259 -3.014 8.118 1.00 54.88 89 LEU A N 1
ATOM 640 C CA . LEU A 1 89 ? 3.338 -3.439 6.734 1.00 54.88 89 LEU A CA 1
ATOM 641 C C . LEU A 1 89 ? 4.792 -3.188 6.428 1.00 54.88 89 LEU A C 1
ATOM 643 O O . LEU A 1 89 ? 5.259 -2.068 6.651 1.00 54.88 89 LEU A O 1
ATOM 647 N N . ASP A 1 90 ? 5.541 -4.246 6.122 1.00 69.25 90 ASP A N 1
ATOM 648 C CA . ASP A 1 90 ? 6.962 -4.088 5.906 1.00 69.25 90 ASP A CA 1
ATOM 649 C C . ASP A 1 90 ? 7.060 -3.249 4.642 1.00 69.25 90 ASP A C 1
ATOM 651 O O . ASP A 1 90 ? 6.972 -3.748 3.528 1.00 69.25 90 ASP A O 1
ATOM 655 N N . GLN A 1 91 ? 7.138 -1.934 4.828 1.00 71.94 91 GLN A N 1
ATOM 656 C CA . GLN A 1 91 ? 7.154 -0.961 3.755 1.00 71.94 91 GLN A CA 1
ATOM 657 C C . GLN A 1 91 ? 8.391 -1.188 2.885 1.00 71.94 91 GLN A C 1
ATOM 659 O O . GLN A 1 91 ? 8.420 -0.727 1.753 1.00 71.94 91 GLN A O 1
ATOM 664 N N . GLY A 1 92 ? 9.408 -1.902 3.394 1.00 73.25 92 GLY A N 1
ATOM 665 C CA . GLY A 1 92 ? 10.486 -2.457 2.584 1.00 73.25 92 GLY A CA 1
ATOM 666 C C . GLY A 1 92 ? 9.959 -3.514 1.639 1.00 73.25 92 GLY A C 1
ATOM 667 O O . GLY A 1 92 ? 10.016 -3.305 0.434 1.00 73.25 92 GLY A O 1
ATOM 668 N N . ALA A 1 93 ? 9.357 -4.574 2.172 1.00 76.00 93 ALA A N 1
ATOM 669 C CA . ALA A 1 93 ? 8.759 -5.630 1.361 1.00 76.00 93 ALA A CA 1
ATOM 670 C C . ALA A 1 93 ? 7.695 -5.111 0.375 1.00 76.00 93 ALA A C 1
ATOM 672 O O . ALA A 1 93 ? 7.678 -5.542 -0.773 1.00 76.00 93 ALA A O 1
ATOM 673 N N . LEU A 1 94 ? 6.842 -4.160 0.774 1.00 78.38 94 LEU A N 1
ATOM 674 C CA . LEU A 1 94 ? 5.856 -3.539 -0.116 1.00 78.38 94 LEU A CA 1
ATOM 675 C C . LEU A 1 94 ? 6.503 -2.659 -1.186 1.00 78.38 94 LEU A C 1
ATOM 677 O O . LEU A 1 94 ? 6.038 -2.661 -2.320 1.00 78.38 94 LEU A O 1
ATOM 681 N N . ALA A 1 95 ? 7.559 -1.910 -0.854 1.00 80.06 95 ALA A N 1
ATOM 682 C CA . ALA A 1 95 ? 8.293 -1.132 -1.849 1.00 80.06 95 ALA A CA 1
ATOM 683 C C . ALA A 1 95 ? 9.022 -2.049 -2.840 1.00 80.06 95 ALA A C 1
ATOM 685 O O . ALA A 1 95 ? 9.004 -1.792 -4.043 1.00 80.06 95 ALA A O 1
ATOM 686 N N . ASP A 1 96 ? 9.628 -3.132 -2.350 1.00 80.94 96 ASP A N 1
ATOM 687 C CA . ASP A 1 96 ? 10.296 -4.138 -3.174 1.00 80.94 96 ASP A CA 1
ATOM 688 C C . ASP A 1 96 ? 9.296 -4.870 -4.075 1.00 80.94 96 ASP A C 1
ATOM 690 O O . ASP A 1 96 ? 9.569 -5.062 -5.259 1.00 80.94 96 ASP A O 1
ATOM 694 N N . GLN A 1 97 ? 8.113 -5.209 -3.553 1.00 79.50 97 GLN A N 1
ATOM 695 C CA . GLN A 1 97 ? 7.022 -5.773 -4.342 1.00 79.50 97 GLN A CA 1
ATOM 696 C C . GLN A 1 97 ? 6.525 -4.778 -5.396 1.00 79.50 97 GLN A C 1
ATOM 698 O O . GLN A 1 97 ? 6.441 -5.133 -6.568 1.00 79.50 97 GLN A O 1
ATOM 703 N N . ALA A 1 98 ? 6.257 -3.527 -5.009 1.00 83.31 98 ALA A N 1
ATOM 704 C CA . ALA A 1 98 ? 5.813 -2.486 -5.930 1.00 83.31 98 ALA A CA 1
ATOM 705 C C . ALA A 1 98 ? 6.825 -2.260 -7.057 1.00 83.31 98 ALA A C 1
ATOM 707 O O . ALA A 1 98 ? 6.425 -2.082 -8.199 1.00 83.31 98 ALA A O 1
ATOM 708 N N . PHE A 1 99 ? 8.125 -2.307 -6.753 1.00 85.00 99 PHE A N 1
ATOM 709 C CA . PHE A 1 99 ? 9.192 -2.227 -7.747 1.00 85.00 99 PHE A CA 1
ATOM 710 C C . PHE A 1 99 ? 9.236 -3.459 -8.662 1.00 85.00 99 PHE A C 1
ATOM 712 O O . PHE A 1 99 ? 9.372 -3.308 -9.873 1.00 85.00 99 PHE A O 1
ATOM 719 N N . ALA A 1 100 ? 9.107 -4.667 -8.107 1.00 81.56 100 ALA A N 1
ATOM 720 C CA . ALA A 1 100 ? 9.120 -5.912 -8.876 1.00 81.56 100 ALA A CA 1
ATOM 721 C C . ALA A 1 100 ? 7.917 -6.042 -9.826 1.00 81.56 100 ALA A C 1
ATOM 723 O O . ALA A 1 100 ? 8.033 -6.642 -10.892 1.00 81.56 100 ALA A O 1
ATOM 724 N N . GLU A 1 101 ? 6.771 -5.483 -9.440 1.00 81.31 101 GLU A N 1
ATOM 725 C CA . GLU A 1 101 ? 5.534 -5.478 -10.226 1.00 81.31 101 GLU A CA 1
ATOM 726 C C . GLU A 1 101 ? 5.404 -4.244 -11.136 1.00 81.31 101 GLU A C 1
ATOM 728 O O . GLU A 1 101 ? 4.456 -4.159 -11.921 1.00 81.31 101 GLU A O 1
ATOM 733 N N . TYR A 1 102 ? 6.327 -3.280 -11.045 1.00 83.06 102 TYR A N 1
ATOM 734 C CA . TYR A 1 102 ? 6.252 -2.049 -11.822 1.00 83.06 102 TYR A CA 1
ATOM 735 C C . TYR A 1 102 ? 6.596 -2.293 -13.288 1.00 83.06 102 TYR A C 1
ATOM 737 O O . TYR A 1 102 ? 7.655 -2.829 -13.621 1.00 83.06 102 TYR A O 1
ATOM 745 N N . ASN A 1 103 ? 5.726 -1.833 -14.184 1.00 86.25 103 ASN A N 1
ATOM 746 C CA . ASN A 1 103 ? 6.000 -1.857 -15.609 1.00 86.25 103 ASN A CA 1
ATOM 747 C C . ASN A 1 103 ? 6.577 -0.502 -16.022 1.00 86.25 103 ASN A C 1
ATOM 749 O O . ASN A 1 103 ? 5.835 0.469 -16.091 1.00 86.25 103 ASN A O 1
ATOM 753 N N . PHE A 1 104 ? 7.879 -0.438 -16.319 1.00 84.75 104 PHE A N 1
ATOM 754 C CA . PHE A 1 104 ? 8.574 0.796 -16.723 1.00 84.75 104 PHE A CA 1
ATOM 755 C C . PHE A 1 104 ? 8.267 1.254 -18.161 1.00 84.75 104 PHE A C 1
ATOM 757 O O . PHE A 1 104 ? 8.691 2.339 -18.555 1.00 84.75 104 PHE A O 1
ATOM 764 N N . GLY A 1 105 ? 7.519 0.461 -18.932 1.00 83.88 105 GLY A N 1
ATOM 765 C CA . GLY A 1 105 ? 7.190 0.719 -20.331 1.00 83.88 105 GLY A CA 1
ATOM 766 C C . GLY A 1 105 ? 7.629 -0.415 -21.258 1.00 83.88 105 GLY A C 1
ATOM 767 O O . GLY A 1 105 ? 8.510 -1.213 -20.938 1.00 83.88 105 GLY A O 1
ATOM 768 N N . GLU A 1 106 ? 7.000 -0.490 -22.429 1.00 80.44 106 GLU A N 1
ATOM 769 C CA . GLU A 1 106 ? 7.395 -1.428 -23.482 1.00 80.44 106 GLU A CA 1
ATOM 770 C C . GLU A 1 106 ? 8.789 -1.068 -24.024 1.00 80.44 106 GLU A C 1
ATOM 772 O O . GLU A 1 106 ? 9.081 0.105 -24.252 1.00 80.44 106 GLU A O 1
ATOM 777 N N . GLY A 1 107 ? 9.658 -2.069 -24.205 1.00 80.62 107 GLY A N 1
ATOM 778 C CA . GLY A 1 107 ? 11.034 -1.865 -24.683 1.00 80.62 107 GLY A CA 1
ATOM 779 C C . GLY A 1 107 ? 11.976 -1.204 -23.668 1.00 80.62 107 GLY A C 1
ATOM 780 O O . GLY A 1 107 ? 13.054 -0.746 -24.046 1.00 80.62 107 GLY A O 1
ATOM 781 N N . VAL A 1 108 ? 11.581 -1.133 -22.388 1.00 84.75 108 VAL A N 1
ATOM 782 C CA . VAL A 1 108 ? 12.392 -0.592 -21.287 1.00 84.75 108 VAL A CA 1
ATOM 783 C C . VAL A 1 108 ? 12.893 -1.733 -20.405 1.00 84.75 108 VAL A C 1
ATOM 785 O O . VAL A 1 108 ? 12.108 -2.498 -19.845 1.00 84.75 108 VAL A O 1
ATOM 788 N N . TYR A 1 109 ? 14.209 -1.821 -20.226 1.00 85.19 109 TYR A N 1
ATOM 789 C CA . TYR A 1 109 ? 14.859 -2.864 -19.435 1.00 85.19 109 TYR A CA 1
ATOM 790 C C . TYR A 1 109 ? 15.602 -2.251 -18.253 1.00 85.19 109 TYR A C 1
ATOM 792 O O . TYR A 1 109 ? 16.474 -1.401 -18.425 1.00 85.19 109 TYR A O 1
ATOM 800 N N . VAL A 1 110 ? 15.294 -2.703 -17.036 1.00 86.81 110 VAL A N 1
ATOM 801 C CA . VAL A 1 110 ? 16.045 -2.309 -15.836 1.00 86.81 110 VAL A CA 1
ATOM 802 C C . VAL A 1 110 ? 17.398 -3.018 -15.839 1.00 86.81 110 VAL A C 1
ATOM 804 O O . VAL A 1 110 ? 17.459 -4.246 -15.845 1.00 86.81 110 VAL A O 1
ATOM 807 N N . THR A 1 111 ? 18.483 -2.248 -15.814 1.00 86.00 111 THR A N 1
ATOM 808 C CA . THR A 1 111 ? 19.856 -2.777 -15.829 1.00 86.00 111 THR A CA 1
ATOM 809 C C . THR A 1 111 ? 20.511 -2.756 -14.462 1.00 86.00 111 THR A C 1
ATOM 811 O O . THR A 1 111 ? 21.291 -3.649 -14.141 1.00 86.00 111 THR A O 1
ATOM 814 N N . ASP A 1 112 ? 20.185 -1.754 -13.650 1.00 85.12 112 ASP A N 1
ATOM 815 C CA . ASP A 1 112 ? 20.688 -1.630 -12.290 1.00 85.12 112 ASP A CA 1
ATOM 816 C C . ASP A 1 112 ? 19.735 -0.796 -11.428 1.00 85.12 112 ASP A C 1
ATOM 818 O O . ASP A 1 112 ? 18.892 -0.046 -11.928 1.00 85.12 112 ASP A O 1
ATOM 822 N N . SER A 1 113 ? 19.858 -0.912 -10.108 1.00 87.19 113 SER A N 1
ATOM 823 C CA . SER A 1 113 ? 19.052 -0.124 -9.178 1.00 87.19 113 SER A CA 1
ATOM 824 C C . SER A 1 113 ? 19.790 0.136 -7.866 1.00 87.19 113 SER A C 1
ATOM 826 O O . SER A 1 113 ? 20.446 -0.736 -7.305 1.00 87.19 113 SER A O 1
ATOM 828 N N . SER A 1 114 ? 19.666 1.356 -7.347 1.00 82.81 114 SER A N 1
ATOM 829 C CA . SER A 1 114 ? 20.256 1.758 -6.063 1.00 82.81 114 SER A CA 1
ATOM 830 C C . SER A 1 114 ? 19.399 1.294 -4.884 1.00 82.81 114 SER A C 1
ATOM 832 O O . SER A 1 114 ? 18.247 0.900 -5.071 1.00 82.81 114 SER A O 1
ATOM 834 N N . GLY A 1 115 ? 19.942 1.342 -3.665 1.00 82.94 115 GLY A N 1
ATOM 835 C CA . GLY A 1 115 ? 19.162 1.093 -2.449 1.00 82.94 115 GLY A CA 1
ATOM 836 C C . GLY A 1 115 ? 18.058 2.134 -2.229 1.00 82.94 115 GLY A C 1
ATOM 837 O O . GLY A 1 115 ? 18.060 3.195 -2.852 1.00 82.94 115 GLY A O 1
ATOM 838 N N . TRP A 1 116 ? 17.122 1.818 -1.334 1.00 79.50 116 TRP A N 1
ATOM 839 C CA . TRP A 1 116 ? 16.057 2.735 -0.935 1.00 79.50 116 TRP A CA 1
ATOM 840 C C . TRP A 1 116 ? 16.600 3.899 -0.103 1.00 79.50 116 TRP A C 1
ATOM 842 O O . TRP A 1 116 ? 17.255 3.702 0.922 1.00 79.50 116 TRP A O 1
ATOM 852 N N . GLU A 1 117 ? 16.281 5.108 -0.539 1.00 80.50 117 GLU A N 1
ATOM 853 C CA . GLU A 1 117 ? 16.430 6.352 0.198 1.00 80.50 117 GLU A CA 1
ATOM 854 C C . GLU A 1 117 ? 15.100 6.679 0.887 1.00 80.50 117 GLU A C 1
ATOM 856 O O . GLU A 1 117 ? 14.018 6.558 0.306 1.00 80.50 117 GLU A O 1
ATOM 861 N N . TYR A 1 118 ? 15.188 7.066 2.157 1.00 71.25 118 TYR A N 1
ATOM 862 C CA . TYR A 1 118 ? 14.033 7.312 3.015 1.00 71.25 118 TYR A CA 1
ATOM 863 C C . TYR A 1 118 ? 13.802 8.817 3.135 1.00 71.25 118 TYR A C 1
ATOM 865 O O . TYR A 1 118 ? 14.699 9.538 3.583 1.00 71.25 118 TYR A O 1
ATOM 873 N N . SER A 1 119 ? 12.608 9.292 2.783 1.00 60.38 119 SER A N 1
ATOM 874 C CA . SER A 1 119 ? 12.186 10.667 3.068 1.00 60.38 119 SER A CA 1
ATOM 875 C C . SER A 1 119 ? 11.501 10.703 4.438 1.00 60.38 119 SER A C 1
ATOM 877 O O . SER A 1 119 ? 10.608 9.907 4.703 1.00 60.38 119 SER A O 1
ATOM 879 N N . THR A 1 120 ? 11.905 11.608 5.335 1.00 43.94 120 THR A N 1
ATOM 880 C CA . THR A 1 120 ? 11.242 11.803 6.640 1.00 43.94 120 THR A CA 1
ATOM 881 C C . THR A 1 120 ? 10.192 12.917 6.523 1.00 43.94 120 THR A C 1
ATOM 883 O O . THR A 1 120 ? 10.565 14.014 6.098 1.00 43.94 120 THR A O 1
ATOM 886 N N . PRO A 1 121 ? 8.925 12.721 6.947 1.00 55.44 121 PRO A N 1
ATOM 887 C CA . PRO A 1 121 ? 8.361 11.532 7.603 1.00 55.44 121 PRO A CA 1
ATOM 888 C C . PRO A 1 121 ? 8.226 10.333 6.646 1.00 55.44 121 PRO A C 1
ATOM 890 O O . PRO A 1 121 ? 7.839 10.521 5.499 1.00 55.44 121 PRO A O 1
ATOM 893 N N . GLY A 1 122 ? 8.557 9.130 7.148 1.00 61.50 122 GLY A N 1
ATOM 894 C CA . GLY A 1 122 ? 8.846 7.860 6.441 1.00 61.50 122 GLY A CA 1
ATOM 895 C C . GLY A 1 122 ? 7.735 7.223 5.600 1.00 61.50 122 GLY A C 1
ATOM 896 O O . GLY A 1 122 ? 7.680 6.004 5.487 1.00 61.50 122 GLY A O 1
ATOM 897 N N . HIS A 1 123 ? 6.847 8.026 5.031 1.00 72.69 123 HIS A N 1
ATOM 898 C CA . HIS A 1 123 ? 5.738 7.611 4.176 1.00 72.69 123 HIS A CA 1
ATOM 899 C C . HIS A 1 123 ? 6.110 7.630 2.692 1.00 72.69 123 HIS A C 1
ATOM 901 O O . HIS A 1 123 ? 5.262 7.397 1.837 1.00 72.69 123 HIS A O 1
ATOM 907 N N . GLU A 1 124 ? 7.370 7.909 2.370 1.00 80.94 124 GLU A N 1
ATOM 908 C CA . GLU A 1 124 ? 7.873 7.893 1.007 1.00 80.94 124 GLU A CA 1
ATOM 909 C C . GLU A 1 124 ? 9.247 7.217 0.967 1.00 80.94 124 GLU A C 1
ATOM 911 O O . GLU A 1 124 ? 10.102 7.419 1.837 1.00 80.94 124 GLU A O 1
ATOM 916 N N . ARG A 1 125 ? 9.438 6.370 -0.043 1.00 82.19 125 ARG A N 1
ATOM 917 C CA . ARG A 1 125 ? 10.703 5.700 -0.334 1.00 82.19 125 ARG A CA 1
ATOM 918 C C . ARG A 1 125 ? 11.054 5.952 -1.780 1.00 82.19 125 ARG A C 1
ATOM 920 O O . ARG A 1 125 ? 10.250 5.674 -2.662 1.00 82.19 125 ARG A O 1
ATOM 927 N N . THR A 1 126 ? 12.257 6.445 -2.019 1.00 85.88 126 THR A N 1
ATOM 928 C CA . THR A 1 126 ? 12.736 6.720 -3.372 1.00 85.88 126 THR A CA 1
ATOM 929 C C . THR A 1 126 ? 13.994 5.915 -3.643 1.00 85.88 126 THR A C 1
ATOM 931 O O . THR A 1 126 ? 14.831 5.762 -2.764 1.00 85.88 126 THR A O 1
ATOM 934 N N . ARG A 1 127 ? 14.152 5.377 -4.849 1.00 87.94 127 ARG A N 1
ATOM 935 C CA . ARG A 1 127 ? 15.401 4.752 -5.293 1.00 87.94 127 ARG A CA 1
ATOM 936 C C . ARG A 1 127 ? 15.716 5.152 -6.721 1.00 87.94 127 ARG A C 1
ATOM 938 O O . ARG A 1 127 ? 14.814 5.373 -7.525 1.00 87.94 127 ARG A O 1
ATOM 945 N N . LYS A 1 128 ? 17.000 5.175 -7.064 1.00 89.31 128 LYS A N 1
ATOM 946 C CA . LYS A 1 128 ? 17.417 5.331 -8.460 1.00 89.31 128 LYS A CA 1
ATOM 947 C C . LYS A 1 128 ? 17.322 4.010 -9.206 1.00 89.31 128 LYS A C 1
ATOM 949 O O . LYS A 1 128 ? 17.794 2.986 -8.711 1.00 89.31 128 LYS A O 1
ATOM 954 N N . VAL A 1 129 ? 16.758 4.061 -10.403 1.00 88.75 129 VAL A N 1
ATOM 955 C CA . VAL A 1 129 ? 16.617 2.930 -11.320 1.00 88.75 129 VAL A CA 1
ATOM 956 C C . VAL A 1 129 ? 17.294 3.305 -12.626 1.00 88.75 129 VAL A C 1
ATOM 958 O O . VAL A 1 129 ? 17.016 4.360 -13.190 1.00 88.75 129 VAL A O 1
ATOM 961 N N . TYR A 1 130 ? 18.204 2.460 -13.091 1.00 88.62 130 TYR A N 1
ATOM 962 C CA . TYR A 1 130 ? 18.890 2.647 -14.359 1.00 88.62 130 TYR A CA 1
ATOM 963 C C . TYR A 1 130 ? 18.236 1.750 -15.397 1.00 88.62 130 TYR A C 1
ATOM 965 O O . TYR A 1 130 ? 18.155 0.534 -15.209 1.00 88.62 130 TYR A O 1
ATOM 973 N N . VAL A 1 131 ? 17.760 2.354 -16.481 1.00 89.31 131 VAL A N 1
ATOM 974 C CA . VAL A 1 131 ? 17.065 1.639 -17.550 1.00 89.31 131 VAL A CA 1
ATOM 975 C C . VAL A 1 131 ? 17.759 1.843 -18.887 1.00 89.31 131 VAL A C 1
ATOM 977 O O . VAL A 1 131 ? 18.324 2.906 -19.155 1.00 89.31 131 VAL A O 1
ATOM 980 N N . GLU A 1 132 ? 17.726 0.807 -19.713 1.00 88.38 132 GLU A N 1
ATOM 981 C CA . GLU A 1 132 ? 18.110 0.849 -21.120 1.00 88.38 132 GLU A CA 1
ATOM 982 C C . GLU A 1 132 ? 16.861 0.670 -21.984 1.00 88.38 132 GLU A C 1
ATOM 984 O O . GLU A 1 132 ? 15.977 -0.118 -21.648 1.00 88.38 132 GLU A O 1
ATOM 989 N N . THR A 1 133 ? 16.781 1.412 -23.084 1.00 84.75 133 THR A N 1
ATOM 990 C CA . THR A 1 133 ? 15.740 1.225 -24.103 1.00 84.75 133 THR A CA 1
ATOM 991 C C . THR A 1 133 ? 16.314 0.503 -25.312 1.00 84.75 133 THR A C 1
ATOM 993 O O . THR A 1 133 ? 17.520 0.589 -25.561 1.00 84.75 133 THR A O 1
ATOM 996 N N . ASP A 1 134 ? 15.462 -0.175 -26.082 1.00 78.12 134 ASP A N 1
ATOM 997 C CA . ASP A 1 134 ? 15.884 -0.774 -27.349 1.00 78.12 134 ASP A CA 1
ATOM 998 C C . ASP A 1 134 ? 16.622 0.261 -28.228 1.00 78.12 134 ASP A C 1
ATOM 1000 O O . ASP A 1 134 ? 16.174 1.407 -28.360 1.00 78.12 134 ASP A O 1
ATOM 1004 N N . PRO A 1 135 ? 17.791 -0.096 -28.789 1.00 69.81 135 PRO A N 1
ATOM 1005 C CA . PRO A 1 135 ? 18.545 0.808 -29.638 1.00 69.81 135 PRO A CA 1
ATOM 1006 C C . PRO A 1 135 ? 17.798 1.021 -30.960 1.00 69.81 135 PRO A C 1
ATOM 1008 O O . PRO A 1 135 ? 17.504 0.073 -31.685 1.00 69.81 135 PRO A O 1
ATOM 1011 N N . GLU A 1 136 ? 17.516 2.280 -31.293 1.00 66.38 136 GLU A N 1
ATOM 1012 C CA . GLU A 1 136 ? 16.907 2.648 -32.580 1.00 66.38 136 GLU A CA 1
ATOM 1013 C C . GLU A 1 136 ? 17.926 2.632 -33.750 1.00 66.38 136 GLU A C 1
ATOM 1015 O O . GLU A 1 136 ? 17.528 2.750 -34.908 1.00 66.38 136 GLU A O 1
ATOM 1020 N N . ASP A 1 137 ? 19.231 2.471 -33.468 1.00 69.75 137 ASP A N 1
ATOM 1021 C CA . ASP A 1 137 ? 20.356 2.488 -34.427 1.00 69.75 137 ASP A CA 1
ATOM 1022 C C . ASP A 1 137 ? 21.484 1.510 -33.995 1.00 69.75 137 ASP A C 1
ATOM 1024 O O . ASP A 1 137 ? 21.474 1.033 -32.864 1.00 69.75 137 ASP A O 1
ATOM 1028 N N . ASP A 1 138 ? 22.504 1.261 -34.833 1.00 65.12 138 ASP A N 1
ATOM 1029 C CA . ASP A 1 138 ? 23.709 0.422 -34.568 1.00 65.12 138 ASP A CA 1
ATOM 1030 C C . ASP A 1 138 ? 24.622 0.957 -33.422 1.00 65.12 138 ASP A C 1
ATOM 1032 O O . ASP A 1 138 ? 25.777 0.549 -33.249 1.00 65.12 138 ASP A O 1
ATOM 1036 N N . GLY A 1 139 ? 24.125 1.915 -32.635 1.00 61.75 139 GLY A N 1
ATOM 1037 C CA . GLY A 1 139 ? 24.791 2.526 -31.491 1.00 61.75 139 GLY A CA 1
ATOM 1038 C C . GLY A 1 139 ? 24.497 1.822 -30.157 1.00 61.75 139 GLY A C 1
ATOM 1039 O O . GLY A 1 139 ? 23.634 0.952 -30.064 1.00 61.75 139 GLY A O 1
ATOM 1040 N N . PRO A 1 140 ? 25.220 2.187 -29.083 1.00 65.69 140 PRO A N 1
ATOM 1041 C CA . PRO A 1 140 ? 24.944 1.657 -27.751 1.00 65.69 140 PRO A CA 1
ATOM 1042 C C . PRO A 1 140 ? 23.537 2.054 -27.277 1.00 65.69 140 PRO A C 1
ATOM 1044 O O . PRO A 1 140 ? 23.099 3.180 -27.518 1.00 65.69 140 PRO A O 1
ATOM 1047 N N . ALA A 1 141 ? 22.866 1.145 -26.561 1.00 71.00 141 ALA A N 1
ATOM 1048 C CA . ALA A 1 141 ? 21.532 1.375 -26.010 1.00 71.00 141 ALA A CA 1
ATOM 1049 C C . ALA A 1 141 ? 21.488 2.655 -25.140 1.00 71.00 141 ALA A C 1
ATOM 1051 O O . ALA A 1 141 ? 22.392 2.863 -24.315 1.00 71.00 141 ALA A O 1
ATOM 1052 N N . PRO A 1 142 ? 20.471 3.525 -25.302 1.00 76.69 142 PRO A N 1
ATOM 1053 C CA . PRO A 1 142 ? 20.318 4.723 -24.484 1.00 76.69 142 PRO A CA 1
ATOM 1054 C C . PRO A 1 142 ? 20.122 4.357 -23.013 1.00 76.69 142 PRO A C 1
ATOM 1056 O O . PRO A 1 142 ? 19.283 3.522 -22.688 1.00 76.69 142 PRO A O 1
ATOM 1059 N N . ARG A 1 143 ? 20.876 5.009 -22.122 1.00 82.19 143 ARG A N 1
ATOM 1060 C CA . ARG A 1 143 ? 20.796 4.804 -20.670 1.00 82.19 143 ARG A CA 1
ATOM 1061 C C . ARG A 1 143 ? 20.105 5.975 -20.002 1.00 82.19 143 ARG A C 1
ATOM 1063 O O . ARG A 1 143 ? 20.542 7.114 -20.160 1.00 82.19 143 ARG A O 1
ATOM 1070 N N . TRP A 1 144 ? 19.099 5.671 -19.197 1.00 86.12 144 TRP A N 1
ATOM 1071 C CA . TRP A 1 144 ? 18.323 6.646 -18.440 1.00 86.12 144 TRP A CA 1
ATOM 1072 C C . TRP A 1 144 ? 18.404 6.346 -16.948 1.00 86.12 144 TRP A C 1
ATOM 1074 O O . TRP A 1 144 ? 18.509 5.190 -16.538 1.00 86.12 144 TRP A O 1
ATOM 1084 N N . SER A 1 145 ? 18.355 7.396 -16.131 1.00 88.88 145 SER A N 1
ATOM 1085 C CA . SER A 1 145 ? 18.228 7.277 -14.680 1.00 88.88 145 SER A CA 1
ATOM 1086 C C . SER A 1 145 ? 16.874 7.815 -14.241 1.00 88.88 145 SER A C 1
ATOM 1088 O O . SER A 1 145 ? 16.614 9.008 -14.387 1.00 88.88 145 SER A O 1
ATOM 1090 N N . LEU A 1 146 ? 16.045 6.944 -13.680 1.00 90.06 146 LEU A N 1
ATOM 1091 C CA . LEU A 1 146 ? 14.726 7.269 -13.158 1.00 90.06 146 LEU A CA 1
ATOM 1092 C C . LEU A 1 146 ? 14.772 7.314 -11.629 1.00 90.06 146 LEU A C 1
ATOM 1094 O O . LEU A 1 146 ? 15.496 6.546 -10.988 1.00 90.06 146 LEU A O 1
ATOM 1098 N N . ASN A 1 147 ? 13.977 8.196 -11.040 1.00 89.94 147 ASN A N 1
ATOM 1099 C CA . ASN A 1 147 ? 13.666 8.191 -9.620 1.00 89.94 147 ASN A CA 1
ATOM 1100 C C . ASN A 1 147 ? 12.371 7.407 -9.444 1.00 89.94 147 ASN A C 1
ATOM 1102 O O . ASN A 1 147 ? 11.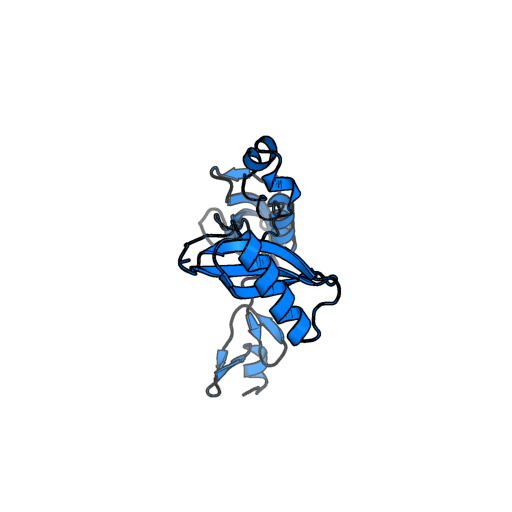308 7.851 -9.868 1.00 89.94 147 ASN A O 1
ATOM 1106 N N . PHE A 1 148 ? 12.477 6.219 -8.862 1.00 90.06 148 PHE A N 1
ATOM 1107 C CA . PHE A 1 148 ? 11.324 5.408 -8.519 1.00 90.06 148 PHE A CA 1
ATOM 1108 C C . PHE A 1 148 ? 10.893 5.726 -7.097 1.00 90.06 148 PHE A C 1
ATOM 1110 O O . PHE A 1 148 ? 11.629 5.443 -6.151 1.00 90.06 148 PHE A O 1
ATOM 1117 N N . THR A 1 149 ? 9.716 6.320 -6.963 1.00 89.44 149 THR A N 1
ATOM 1118 C CA . THR A 1 149 ? 9.152 6.779 -5.701 1.00 89.44 149 THR A CA 1
ATOM 1119 C C . THR A 1 149 ? 7.919 5.960 -5.363 1.00 89.44 149 THR A C 1
ATOM 1121 O O . THR A 1 149 ? 6.998 5.821 -6.162 1.00 89.44 149 THR A O 1
ATOM 1124 N N . VAL A 1 150 ? 7.904 5.438 -4.145 1.00 87.38 150 VAL A N 1
ATOM 1125 C CA . VAL A 1 150 ? 6.794 4.707 -3.552 1.00 87.38 150 VAL A CA 1
ATOM 1126 C C . VAL A 1 150 ? 6.237 5.532 -2.405 1.00 87.38 150 VAL A C 1
ATOM 1128 O O . VAL A 1 150 ? 6.991 5.941 -1.519 1.00 87.38 150 VAL A O 1
ATOM 1131 N N . ARG A 1 151 ? 4.923 5.759 -2.407 1.00 86.00 151 ARG A N 1
ATOM 1132 C CA . ARG A 1 151 ? 4.209 6.457 -1.336 1.00 86.00 151 ARG A CA 1
ATOM 1133 C C . ARG A 1 151 ? 3.318 5.504 -0.570 1.00 86.00 151 ARG A C 1
ATOM 1135 O O . ARG A 1 151 ? 2.620 4.673 -1.151 1.00 86.00 151 ARG A O 1
ATOM 1142 N N . PHE A 1 152 ? 3.329 5.675 0.741 1.00 82.25 152 PHE A N 1
ATOM 1143 C CA . PHE A 1 152 ? 2.508 4.936 1.678 1.00 82.25 152 PHE A CA 1
ATOM 1144 C C . PHE A 1 152 ? 1.455 5.851 2.274 1.00 82.25 152 PHE A C 1
ATOM 1146 O O . PHE A 1 152 ? 1.709 7.022 2.560 1.00 82.25 152 PHE A O 1
ATOM 1153 N N . ASP A 1 153 ? 0.275 5.294 2.491 1.00 76.62 153 ASP A N 1
ATOM 1154 C CA . ASP A 1 153 ? -0.777 5.968 3.218 1.00 76.62 153 ASP A CA 1
ATOM 1155 C C . ASP A 1 153 ? -0.321 6.236 4.670 1.00 76.62 153 ASP A C 1
ATOM 1157 O O . ASP A 1 153 ? 0.169 5.320 5.340 1.00 76.62 153 ASP A O 1
ATOM 1161 N N . PRO A 1 154 ? -0.418 7.480 5.170 1.00 69.56 154 PRO A N 1
ATOM 1162 C CA . PRO A 1 154 ? 0.116 7.837 6.480 1.00 69.56 154 PRO A CA 1
ATOM 1163 C C . PRO A 1 154 ? -0.698 7.267 7.647 1.00 69.56 154 PRO A C 1
ATOM 1165 O O . PRO A 1 154 ? -0.162 7.169 8.750 1.00 69.56 154 PRO A O 1
ATOM 1168 N N . GLU A 1 155 ? -1.961 6.892 7.423 1.00 66.56 155 GLU A N 1
ATOM 1169 C CA . GLU A 1 155 ? -2.856 6.370 8.461 1.00 66.56 155 GLU A CA 1
ATOM 1170 C C . GLU A 1 155 ? -2.789 4.840 8.553 1.00 66.56 155 GLU A C 1
ATOM 1172 O O . GLU A 1 155 ? -2.810 4.275 9.646 1.00 66.56 155 GLU A O 1
ATOM 1177 N N . THR A 1 156 ? -2.668 4.165 7.410 1.00 65.44 156 THR A N 1
ATOM 1178 C CA . THR A 1 156 ? -2.741 2.700 7.291 1.00 65.44 156 THR A CA 1
ATOM 1179 C C . THR A 1 156 ? -1.400 2.040 6.970 1.00 65.44 156 THR A C 1
ATOM 1181 O O . THR A 1 156 ? -1.248 0.835 7.163 1.00 65.44 156 THR A O 1
ATOM 1184 N N . GLY A 1 157 ? -0.420 2.796 6.466 1.00 70.00 157 GLY A N 1
ATOM 1185 C CA . GLY A 1 157 ? 0.866 2.271 6.000 1.00 70.00 157 GLY A CA 1
ATOM 1186 C C . GLY A 1 157 ? 0.783 1.459 4.703 1.00 70.00 157 GLY A C 1
ATOM 1187 O O . GLY A 1 157 ? 1.796 0.898 4.284 1.00 70.00 157 GLY A O 1
ATOM 1188 N N . ALA A 1 158 ? -0.394 1.385 4.074 1.00 73.19 158 ALA A N 1
ATOM 1189 C CA . ALA A 1 158 ? -0.608 0.677 2.819 1.00 73.19 158 ALA A CA 1
ATOM 1190 C C . ALA A 1 158 ? 0.085 1.381 1.647 1.00 73.19 158 ALA A C 1
ATOM 1192 O O . ALA A 1 158 ? 0.272 2.597 1.662 1.00 73.19 158 ALA A O 1
ATOM 1193 N N . LEU A 1 159 ? 0.453 0.618 0.615 1.00 76.50 159 LEU A N 1
ATOM 1194 C CA . LEU A 1 159 ? 0.952 1.178 -0.639 1.00 76.50 159 LEU A CA 1
ATOM 1195 C C . LEU A 1 159 ? -0.140 2.061 -1.263 1.00 76.50 159 LEU A C 1
ATOM 1197 O O . LEU A 1 159 ? -1.205 1.561 -1.616 1.00 76.50 159 LEU A O 1
ATOM 1201 N N . GLN A 1 160 ? 0.128 3.358 -1.387 1.00 80.06 160 GLN A N 1
ATOM 1202 C CA . GLN A 1 160 ? -0.797 4.321 -1.982 1.00 80.06 160 GLN A CA 1
ATOM 1203 C C . GLN A 1 160 ? -0.506 4.513 -3.471 1.00 80.06 160 GLN A C 1
ATOM 1205 O O . GLN A 1 160 ? -1.430 4.548 -4.278 1.00 80.06 160 GLN A O 1
ATOM 1210 N N . SER A 1 161 ? 0.770 4.646 -3.837 1.00 81.06 161 SER A N 1
ATOM 1211 C CA . SER A 1 161 ? 1.184 4.801 -5.232 1.00 81.06 161 SER A CA 1
ATOM 1212 C C . SER A 1 161 ? 2.655 4.453 -5.445 1.00 81.06 161 SER A C 1
ATOM 1214 O O . SER A 1 161 ? 3.461 4.467 -4.510 1.00 81.06 161 SER A O 1
ATOM 1216 N N . ALA A 1 162 ? 2.999 4.146 -6.694 1.00 85.75 162 ALA A N 1
ATOM 1217 C CA . ALA A 1 162 ? 4.368 3.963 -7.154 1.00 85.75 162 ALA A CA 1
ATOM 1218 C C . ALA A 1 162 ? 4.549 4.664 -8.505 1.00 85.75 162 ALA A C 1
ATOM 1220 O O . ALA A 1 162 ? 3.746 4.467 -9.416 1.00 85.75 162 ALA A O 1
ATOM 1221 N N . THR A 1 163 ? 5.590 5.481 -8.641 1.00 88.88 163 THR A N 1
ATOM 1222 C CA . THR A 1 163 ? 5.858 6.276 -9.848 1.00 88.88 163 THR A CA 1
ATOM 1223 C C . THR A 1 163 ? 7.341 6.246 -10.194 1.00 88.88 163 THR A C 1
ATOM 1225 O O . THR A 1 163 ? 8.179 6.404 -9.308 1.00 88.88 163 THR A O 1
ATOM 1228 N N . ALA A 1 164 ? 7.682 6.072 -11.471 1.00 90.62 164 ALA A N 1
ATOM 1229 C CA . ALA A 1 164 ? 9.038 6.280 -11.973 1.00 90.62 164 ALA A CA 1
ATOM 1230 C C . ALA A 1 164 ? 9.103 7.598 -12.746 1.00 90.62 164 ALA A C 1
ATOM 1232 O O . ALA A 1 164 ? 8.377 7.760 -13.719 1.00 90.62 164 ALA A O 1
ATOM 1233 N N . THR A 1 165 ? 9.987 8.511 -12.353 1.00 90.44 165 THR A N 1
ATOM 1234 C CA . THR A 1 165 ? 10.087 9.838 -12.977 1.00 90.44 165 THR A CA 1
ATOM 1235 C C . THR A 1 165 ? 11.527 10.128 -13.408 1.00 90.44 165 THR A C 1
ATOM 1237 O O . THR A 1 165 ? 12.467 9.872 -12.651 1.00 90.44 165 THR A O 1
ATOM 1240 N N . ASP A 1 166 ? 11.735 10.658 -14.613 1.00 89.50 166 ASP A N 1
ATOM 1241 C CA . ASP A 1 166 ? 13.067 11.037 -15.110 1.00 89.50 166 ASP A CA 1
ATOM 1242 C C . ASP A 1 166 ? 13.567 12.392 -14.559 1.00 89.50 166 ASP A C 1
ATOM 1244 O O . ASP A 1 166 ? 12.900 13.060 -13.764 1.00 89.50 166 ASP A O 1
ATOM 1248 N N . ASP A 1 167 ? 14.767 12.822 -14.968 1.00 85.75 167 ASP A N 1
ATOM 1249 C CA . ASP A 1 167 ? 15.365 14.098 -14.543 1.00 85.75 167 ASP A CA 1
ATOM 1250 C C . ASP A 1 167 ? 14.598 15.344 -15.021 1.00 85.75 167 ASP A C 1
ATOM 1252 O O . ASP A 1 167 ? 14.797 16.438 -14.486 1.00 85.75 167 ASP A O 1
ATOM 1256 N N . LYS A 1 168 ? 13.699 15.183 -15.995 1.00 84.94 168 LYS A N 1
ATOM 1257 C CA . LYS A 1 168 ? 12.847 16.244 -16.540 1.00 84.94 168 LYS A CA 1
ATOM 1258 C C . LYS A 1 168 ? 11.470 16.279 -15.882 1.00 84.94 168 LYS A C 1
ATOM 1260 O O . LYS A 1 168 ? 10.681 17.168 -16.206 1.00 84.94 168 LYS A O 1
ATOM 1265 N N . GLY A 1 169 ? 11.185 15.363 -14.956 1.00 82.62 169 GLY A N 1
ATOM 1266 C CA . GLY A 1 169 ? 9.883 15.258 -14.307 1.00 82.62 169 GLY A CA 1
ATOM 1267 C C . GLY A 1 169 ? 8.838 14.520 -15.147 1.00 82.62 169 GLY A C 1
ATOM 1268 O O . GLY A 1 169 ? 7.649 14.673 -14.880 1.00 82.62 169 GLY A O 1
ATOM 1269 N N . GLN A 1 170 ? 9.245 13.776 -16.180 1.00 87.00 170 GLN A N 1
ATOM 1270 C CA . GLN A 1 170 ? 8.336 12.949 -16.968 1.00 87.00 170 GLN A CA 1
ATOM 1271 C C . GLN A 1 170 ? 8.151 11.592 -16.289 1.00 87.00 170 GLN A C 1
ATOM 1273 O O . GLN A 1 170 ? 9.136 10.952 -15.924 1.00 87.00 170 GLN A O 1
ATOM 1278 N N . ASP A 1 171 ? 6.899 11.149 -16.160 1.00 88.06 171 ASP A N 1
ATOM 1279 C CA . ASP A 1 171 ? 6.564 9.833 -15.615 1.00 88.06 171 ASP A CA 1
ATOM 1280 C C . ASP A 1 171 ? 6.701 8.735 -16.674 1.00 88.06 171 ASP A C 1
ATOM 1282 O O . ASP A 1 171 ? 6.350 8.911 -17.845 1.00 88.06 171 ASP A O 1
ATOM 1286 N N . TRP A 1 172 ? 7.223 7.595 -16.240 1.00 87.44 172 TRP A N 1
ATOM 1287 C CA . TRP A 1 172 ? 7.512 6.421 -17.048 1.00 87.44 172 TRP A CA 1
ATOM 1288 C C . TRP A 1 172 ? 6.768 5.226 -16.477 1.00 87.44 172 TRP A C 1
ATOM 1290 O O . TRP A 1 172 ? 6.869 4.935 -15.287 1.00 87.44 172 TRP A O 1
ATOM 1300 N N . GLY A 1 173 ? 6.082 4.485 -17.342 1.00 84.44 173 GLY A N 1
ATOM 1301 C CA . GLY A 1 173 ? 5.449 3.244 -16.931 1.00 84.44 173 GLY A CA 1
ATOM 1302 C C . GLY A 1 173 ? 4.185 3.424 -16.089 1.00 84.44 173 GLY A C 1
ATOM 1303 O O . GLY A 1 173 ? 3.522 4.458 -16.135 1.00 84.44 173 GLY A O 1
ATOM 1304 N N . HIS A 1 174 ? 3.804 2.361 -15.386 1.00 79.81 174 HIS A N 1
ATOM 1305 C CA . HIS A 1 174 ? 2.616 2.306 -14.537 1.00 79.81 174 HIS A CA 1
ATOM 1306 C C . HIS A 1 174 ? 2.697 1.153 -13.535 1.00 79.81 174 HIS A C 1
ATOM 1308 O O . HIS A 1 174 ? 3.343 0.130 -13.783 1.00 79.81 174 HIS A O 1
ATOM 1314 N N . SER A 1 175 ? 1.992 1.295 -12.410 1.00 76.38 175 SER A N 1
ATOM 1315 C CA . SER A 1 175 ? 1.850 0.208 -11.445 1.00 76.38 175 SER A CA 1
ATOM 1316 C C . SER A 1 175 ? 0.680 -0.711 -11.818 1.00 76.38 175 SER A C 1
ATOM 1318 O O . SER A 1 175 ? -0.297 -0.292 -12.439 1.00 76.38 175 SER A O 1
ATOM 1320 N N . ALA A 1 176 ? 0.728 -1.977 -11.395 1.00 63.72 176 ALA A N 1
ATOM 1321 C CA . ALA A 1 176 ? -0.396 -2.904 -11.566 1.00 63.72 176 ALA A CA 1
ATOM 1322 C C . ALA A 1 176 ? -1.647 -2.516 -10.745 1.00 63.72 176 ALA A C 1
ATOM 1324 O O . ALA A 1 176 ? -2.730 -3.073 -10.972 1.00 63.72 176 ALA A O 1
ATOM 1325 N N . ALA A 1 177 ? -1.494 -1.593 -9.789 1.00 57.47 177 ALA A N 1
ATOM 1326 C CA . ALA A 1 177 ? -2.577 -0.998 -9.013 1.00 57.47 177 ALA A CA 1
ATOM 1327 C C . ALA A 1 177 ? -3.295 0.132 -9.777 1.00 57.47 177 ALA A C 1
ATOM 1329 O O . ALA A 1 177 ? -4.470 0.367 -9.518 1.00 57.47 177 ALA A O 1
ATOM 1330 N N . ASP A 1 178 ? -2.635 0.761 -10.757 1.00 62.03 178 ASP A N 1
ATOM 1331 C CA . ASP A 1 178 ? -3.241 1.767 -11.646 1.00 62.03 178 ASP A CA 1
ATOM 1332 C C . ASP A 1 178 ? -4.061 1.137 -12.788 1.00 62.03 178 ASP A C 1
ATOM 1334 O O . ASP A 1 178 ? -4.753 1.830 -13.535 1.00 62.03 178 ASP A O 1
ATOM 1338 N N . LEU A 1 179 ? -3.993 -0.189 -12.949 1.00 62.41 179 LEU A N 1
ATOM 1339 C CA . LEU A 1 179 ? -4.718 -0.907 -13.991 1.00 62.41 179 LEU A CA 1
ATOM 1340 C C . LEU A 1 179 ? -6.132 -1.270 -13.532 1.00 62.41 179 LEU A C 1
ATOM 1342 O O . LEU A 1 179 ? -6.325 -1.999 -12.556 1.00 62.41 179 LEU A O 1
ATOM 1346 N N . SER A 1 180 ? -7.125 -0.837 -14.305 1.00 69.31 180 SER A N 1
ATOM 1347 C CA . SER A 1 180 ? -8.526 -1.202 -14.095 1.00 69.31 180 SER A CA 1
ATOM 1348 C C . SER A 1 180 ? -8.862 -2.497 -14.836 1.00 69.31 180 SER A C 1
ATOM 1350 O O . SER A 1 180 ? -8.360 -2.751 -15.933 1.00 69.31 180 SER A O 1
ATOM 1352 N N . ALA A 1 181 ? -9.701 -3.342 -14.236 1.00 72.19 181 ALA A N 1
ATOM 1353 C CA . ALA A 1 181 ? -10.102 -4.605 -14.846 1.00 72.19 181 ALA A CA 1
ATOM 1354 C C . ALA A 1 181 ? -11.202 -4.377 -15.890 1.00 72.19 181 ALA A C 1
ATOM 1356 O O . ALA A 1 181 ? -12.259 -3.833 -15.582 1.00 72.19 181 ALA A O 1
ATOM 1357 N N . CYS A 1 182 ? -10.968 -4.834 -17.118 1.00 69.12 182 CYS A N 1
ATOM 1358 C CA . CYS A 1 182 ? -11.971 -4.841 -18.176 1.00 69.12 182 CYS A CA 1
ATOM 1359 C C . CYS A 1 182 ? -13.137 -5.768 -17.812 1.00 69.12 182 CYS A C 1
ATOM 1361 O O . CYS A 1 182 ? -12.923 -6.956 -17.566 1.00 69.12 182 CYS A O 1
ATOM 1363 N N . CYS A 1 183 ? -14.377 -5.272 -17.865 1.00 76.81 183 CYS A N 1
ATOM 1364 C CA . CYS A 1 183 ? -15.558 -6.084 -17.561 1.00 76.81 183 CYS A CA 1
ATOM 1365 C C . CYS A 1 183 ? -15.748 -7.272 -18.523 1.00 76.81 183 CYS A C 1
ATOM 1367 O O . CYS A 1 183 ? -16.338 -8.277 -18.136 1.00 76.81 183 CYS A O 1
ATOM 1369 N N . ALA A 1 184 ? -15.260 -7.170 -19.765 1.00 74.88 184 ALA A N 1
ATOM 1370 C CA . ALA A 1 184 ? -15.484 -8.180 -20.800 1.00 74.88 184 ALA A CA 1
ATOM 1371 C C . ALA A 1 184 ? -14.458 -9.327 -20.785 1.00 74.88 184 ALA A C 1
ATOM 1373 O O . ALA A 1 184 ? -14.840 -10.486 -20.939 1.00 74.88 184 ALA A O 1
ATOM 1374 N N . CYS A 1 185 ? -13.167 -9.027 -20.612 1.00 74.75 185 CYS A N 1
ATOM 1375 C CA . CYS A 1 185 ? -12.101 -10.039 -20.652 1.00 74.75 185 CYS A CA 1
ATOM 1376 C C . CYS A 1 185 ? -11.398 -10.270 -19.310 1.00 74.75 185 CYS A C 1
ATOM 1378 O O . CYS A 1 185 ? -10.651 -11.234 -19.182 1.00 74.75 185 CYS A O 1
ATOM 1380 N N . GLY A 1 186 ? -11.623 -9.416 -18.308 1.00 71.44 186 GLY A N 1
ATOM 1381 C CA . GLY A 1 186 ? -10.918 -9.473 -17.026 1.00 71.44 186 GLY A CA 1
ATOM 1382 C C . GLY A 1 186 ? -9.468 -8.981 -17.082 1.00 71.44 186 GLY A C 1
ATOM 1383 O O . GLY A 1 186 ? -8.817 -8.928 -16.039 1.00 71.44 186 GLY A O 1
ATOM 1384 N N . ASP A 1 187 ? -8.965 -8.592 -18.259 1.00 72.31 187 ASP A N 1
ATOM 1385 C CA . ASP A 1 187 ? -7.611 -8.059 -18.389 1.00 72.31 187 ASP A CA 1
ATOM 1386 C C . ASP A 1 187 ? -7.482 -6.722 -17.661 1.00 72.31 187 ASP A C 1
ATOM 1388 O O . ASP A 1 187 ? -8.349 -5.846 -17.742 1.00 72.31 187 ASP A O 1
ATOM 1392 N N . LYS A 1 188 ? -6.353 -6.563 -16.976 1.00 70.75 188 LYS A N 1
ATOM 1393 C CA . LYS A 1 188 ? -5.945 -5.319 -16.333 1.00 70.75 188 LYS A CA 1
ATOM 1394 C C . LYS A 1 188 ? -5.383 -4.361 -17.380 1.00 70.75 188 LYS A C 1
ATOM 1396 O O . LYS A 1 188 ? -4.374 -4.667 -18.011 1.00 70.75 188 LYS A O 1
ATOM 1401 N N . VAL A 1 189 ? -6.026 -3.209 -17.566 1.00 63.94 189 VAL A N 1
ATOM 1402 C CA . VAL A 1 189 ? -5.662 -2.225 -18.595 1.00 63.94 189 VAL A CA 1
ATOM 1403 C C . VAL A 1 189 ? -5.584 -0.802 -18.045 1.00 63.94 189 VAL A C 1
ATOM 1405 O O . VAL A 1 189 ? -6.239 -0.454 -17.067 1.00 63.94 189 VAL A O 1
ATOM 1408 N N . LEU A 1 190 ? -4.785 0.032 -18.713 1.00 60.50 190 LEU A N 1
ATOM 1409 C CA . LEU A 1 190 ? -4.555 1.440 -18.361 1.00 60.50 190 LEU A CA 1
ATOM 1410 C C . LEU A 1 190 ? -5.750 2.356 -18.630 1.00 60.50 190 LEU A C 1
ATOM 1412 O O . LEU A 1 190 ? -5.828 3.459 -18.100 1.00 60.50 190 LEU A O 1
ATOM 1416 N N . SER A 1 191 ? -6.647 1.944 -19.522 1.00 67.94 191 SER A N 1
ATOM 1417 C CA . SER A 1 191 ? -7.770 2.767 -19.944 1.00 67.94 191 SER A CA 1
ATOM 1418 C C . SER A 1 191 ? -8.949 1.887 -20.320 1.00 67.94 191 SER A C 1
ATOM 1420 O O . SER A 1 191 ? -8.804 0.908 -21.063 1.00 67.94 191 SER A O 1
ATOM 1422 N N . LEU A 1 192 ? -10.111 2.255 -19.791 1.00 76.06 192 LEU A N 1
ATOM 1423 C CA . LEU A 1 192 ? -11.391 1.644 -20.097 1.00 76.06 192 LEU A CA 1
ATOM 1424 C C . LEU A 1 192 ? -12.268 2.633 -20.865 1.00 76.06 192 LEU A C 1
ATOM 1426 O O . LEU A 1 192 ? -12.196 3.848 -20.681 1.00 76.06 192 LEU A O 1
ATOM 1430 N N . ILE A 1 193 ? -13.093 2.086 -21.747 1.00 73.06 193 ILE A N 1
ATOM 1431 C CA . ILE A 1 193 ? -14.098 2.796 -22.522 1.00 73.06 193 ILE A CA 1
ATOM 1432 C C . ILE A 1 193 ? -15.445 2.499 -21.870 1.00 73.06 193 ILE A C 1
ATOM 1434 O O . ILE A 1 193 ? -15.855 1.339 -21.792 1.00 73.06 193 ILE A O 1
ATOM 1438 N N . GLY A 1 194 ? -16.125 3.550 -21.410 1.00 71.12 194 GLY A N 1
ATOM 1439 C CA . GLY A 1 194 ? -17.491 3.448 -20.906 1.00 71.12 194 GLY A CA 1
ATOM 1440 C C . GLY A 1 194 ? -18.474 3.206 -22.051 1.00 71.12 194 GLY A C 1
ATOM 1441 O O . GLY A 1 194 ? -18.547 3.999 -22.994 1.00 71.12 194 GLY A O 1
ATOM 1442 N N . CYS A 1 195 ? -19.229 2.117 -21.966 1.00 66.12 195 CYS A N 1
ATOM 1443 C CA . CYS A 1 195 ? -20.278 1.758 -22.911 1.00 66.12 195 CYS A CA 1
ATOM 1444 C C . CYS A 1 195 ? -21.650 2.309 -22.465 1.00 66.12 195 CYS A C 1
ATOM 1446 O O . CYS A 1 195 ? -21.845 2.631 -21.289 1.00 66.12 195 CYS A O 1
ATOM 1448 N N . PRO A 1 196 ? -22.632 2.448 -23.381 1.00 65.44 196 PRO A N 1
ATOM 1449 C CA . PRO A 1 196 ? -23.949 3.020 -23.066 1.00 65.44 196 PRO A CA 1
ATOM 1450 C C . PRO A 1 196 ? -24.763 2.222 -22.038 1.00 65.44 196 PRO A C 1
ATOM 1452 O O . PRO A 1 196 ? -25.682 2.763 -21.428 1.00 65.44 196 PRO A O 1
ATOM 1455 N N . ASP A 1 197 ? -24.447 0.940 -21.868 1.00 71.25 197 ASP A N 1
ATOM 1456 C CA . ASP A 1 197 ? -25.032 0.029 -20.883 1.00 71.25 197 ASP A CA 1
ATOM 1457 C C . ASP A 1 197 ? -24.409 0.176 -19.478 1.00 71.25 197 ASP A C 1
ATOM 1459 O O . ASP A 1 197 ? -24.867 -0.463 -18.532 1.00 71.25 197 ASP A O 1
ATOM 1463 N N . GLY A 1 198 ? -23.397 1.039 -19.333 1.00 71.69 198 GLY A N 1
ATOM 1464 C CA . GLY A 1 198 ? -22.664 1.272 -18.092 1.00 71.69 198 GLY A CA 1
ATOM 1465 C C . GLY A 1 198 ? -21.508 0.301 -17.854 1.00 71.69 198 GLY A C 1
ATOM 1466 O O . GLY A 1 198 ? -20.893 0.371 -16.792 1.00 71.69 198 GLY A O 1
ATOM 1467 N N . SER A 1 199 ? -21.199 -0.592 -18.802 1.00 72.00 199 SER A N 1
ATOM 1468 C CA . SER A 1 199 ? -20.016 -1.450 -18.718 1.00 72.00 199 SER A CA 1
ATOM 1469 C C . SER A 1 199 ? -18.741 -0.689 -19.098 1.00 72.00 199 SER A C 1
ATOM 1471 O O . SER A 1 199 ? -18.759 0.220 -19.930 1.00 72.00 199 SER A O 1
ATOM 1473 N N . GLU A 1 200 ? -17.615 -1.055 -18.484 1.00 77.44 200 GLU A N 1
ATOM 1474 C CA . GLU A 1 200 ? -16.302 -0.485 -18.786 1.00 77.44 200 GLU A CA 1
ATOM 1475 C C . GLU A 1 200 ? -15.405 -1.564 -19.405 1.00 77.44 200 GLU A C 1
ATOM 1477 O O . GLU A 1 200 ? -15.074 -2.574 -18.778 1.00 77.44 200 GLU A O 1
ATOM 1482 N N . ILE A 1 201 ? -15.022 -1.377 -20.668 1.00 74.25 201 ILE A N 1
ATOM 1483 C CA . ILE A 1 201 ? -14.274 -2.382 -21.437 1.00 74.25 201 ILE A CA 1
ATOM 1484 C C . ILE A 1 201 ? -12.955 -1.829 -21.970 1.00 74.25 201 ILE A C 1
ATOM 1486 O O . ILE A 1 201 ? -12.806 -0.631 -22.192 1.00 74.25 201 ILE A O 1
ATOM 1490 N N . CYS A 1 202 ? -11.975 -2.694 -22.214 1.00 79.19 202 CYS A N 1
ATOM 1491 C CA . CYS A 1 202 ? -10.705 -2.279 -22.798 1.00 79.19 202 CYS A CA 1
ATOM 1492 C C . CYS A 1 202 ? -10.834 -1.971 -24.298 1.00 79.19 202 CYS A C 1
ATOM 1494 O O . CYS A 1 202 ? -11.715 -2.484 -24.994 1.00 79.19 202 CYS A O 1
ATOM 1496 N N . ASN A 1 203 ? -9.886 -1.192 -24.825 1.00 77.12 203 ASN A N 1
ATOM 1497 C CA . ASN A 1 203 ? -9.849 -0.807 -26.239 1.00 77.12 203 ASN A CA 1
ATOM 1498 C C . ASN A 1 203 ? -9.802 -2.025 -27.190 1.00 77.12 203 ASN A C 1
ATOM 1500 O O . ASN A 1 203 ? -10.379 -2.000 -28.274 1.00 77.12 203 ASN A O 1
ATOM 1504 N N . ALA A 1 204 ? -9.161 -3.125 -26.781 1.00 75.19 204 ALA A N 1
ATOM 1505 C CA . ALA A 1 204 ? -9.139 -4.363 -27.562 1.00 75.19 204 ALA A CA 1
ATOM 1506 C C . ALA A 1 204 ? -10.533 -5.011 -27.668 1.00 75.19 204 ALA A C 1
ATOM 1508 O O . ALA A 1 204 ? -10.947 -5.384 -28.764 1.00 75.19 204 ALA A O 1
ATOM 1509 N N . CYS A 1 205 ? -11.283 -5.084 -26.562 1.00 76.06 205 CYS A N 1
ATOM 1510 C CA . CYS A 1 205 ? -12.652 -5.610 -26.552 1.00 76.06 205 CYS A CA 1
ATOM 1511 C C . CYS A 1 205 ? -13.606 -4.719 -27.351 1.00 76.06 205 CYS A C 1
ATOM 1513 O O . CYS A 1 205 ? -14.418 -5.229 -28.122 1.00 76.06 205 CYS A O 1
ATOM 1515 N N . PHE A 1 206 ? -13.456 -3.398 -27.235 1.00 77.69 206 PHE A N 1
ATOM 1516 C CA . PHE A 1 206 ? -14.234 -2.446 -28.022 1.00 77.69 206 PHE A CA 1
ATOM 1517 C C . PHE A 1 206 ? -14.013 -2.644 -29.532 1.00 77.69 206 PHE A C 1
ATOM 1519 O O . PHE A 1 206 ? -14.974 -2.785 -30.289 1.00 77.69 206 PHE A O 1
ATOM 1526 N N . ASN A 1 207 ? -12.752 -2.751 -29.969 1.00 78.25 207 ASN A N 1
ATOM 1527 C CA . ASN A 1 207 ? -12.405 -2.985 -31.377 1.00 78.25 207 ASN A CA 1
ATOM 1528 C C . ASN A 1 207 ? -12.821 -4.376 -31.887 1.00 78.25 207 ASN A C 1
ATOM 1530 O O . ASN A 1 207 ? -13.038 -4.549 -33.086 1.00 78.25 207 ASN A O 1
ATOM 1534 N N . ALA A 1 208 ? -12.955 -5.362 -30.997 1.00 77.88 208 ALA A N 1
ATOM 1535 C CA . ALA A 1 208 ? -13.440 -6.701 -31.323 1.00 77.88 208 ALA A CA 1
ATOM 1536 C C . ALA A 1 208 ? -14.976 -6.797 -31.432 1.00 77.88 208 ALA A C 1
ATOM 1538 O O . ALA A 1 208 ? -15.491 -7.873 -31.736 1.00 77.88 208 ALA A O 1
ATOM 1539 N N . GLY A 1 209 ? -15.712 -5.703 -31.205 1.00 70.75 209 GLY A N 1
ATOM 1540 C CA . GLY A 1 209 ? -17.176 -5.699 -31.258 1.00 70.75 209 GLY A CA 1
ATOM 1541 C C . GLY A 1 209 ? -17.856 -6.069 -29.938 1.00 70.75 209 GLY A C 1
ATOM 1542 O O . GLY A 1 209 ? -19.030 -6.423 -29.948 1.00 70.75 209 GLY A O 1
ATOM 1543 N N . GLY A 1 210 ? -17.134 -6.037 -28.813 1.00 59.12 210 GLY A N 1
ATOM 1544 C CA . GLY A 1 210 ? -17.738 -6.159 -27.491 1.00 59.12 210 GLY A CA 1
ATOM 1545 C C . GLY A 1 210 ? -18.464 -4.863 -27.155 1.00 59.12 210 GLY A C 1
ATOM 1546 O O . GLY A 1 210 ? -17.827 -3.919 -26.707 1.00 59.12 210 GLY A O 1
ATOM 1547 N N . HIS A 1 211 ? -19.754 -4.783 -27.456 1.00 56.81 211 HIS A N 1
ATOM 1548 C CA . HIS A 1 211 ? -20.684 -3.744 -27.007 1.00 56.81 211 HIS A CA 1
ATOM 1549 C C . HIS A 1 211 ? -22.102 -4.309 -26.988 1.00 56.81 211 HIS A C 1
ATOM 1551 O O . HIS A 1 211 ? -22.392 -5.207 -27.814 1.00 56.81 211 HIS A O 1
#

Secondary structure (DSSP, 8-state):
---EEEEEEEE-TT--EEEEEEEESSHHHHHHHHHHHHHHTT--SS-EEEEEEETT-----SSS----GGGTS-HHHHTT-S---GGG--HHHHHHHHHHT-B--TTEEEEEEPPPEEETTTTEEEEEEEEEEPPSSSSPPPEEEEEEEEEE-TTT--EEEEEEE-TTS-EESB-TTSPEEPTTT--EES-EEEPTTS-EEEHHHHHTT--

Organism: NCBI:txid343013

Sequence (211 aa):
MTTLKFRVLGAHANRNFFDIEVEATDGMSAFGAAALVLREADEDGAAEFFAAIPAGTQYTLPGDCVVTLESLTAPALAQSCEAPAAPTLDQGALADQAFAEYNFGEGVYVTDSSGWEYSTPGHERTRKVYVETDPEDDGPAPRWSLNFTVRFDPETGALQSATATDDKGQDWGHSAADLSACCACGDKVLSLIGCPDGSEICNACFNAGGH

pLDDT: mean 70.12, std 15.64, range [32.12, 90.62]

Radius of gyration: 27.86 Å; chains: 1; bounding box: 59×39×76 Å